Protein AF-A0A0N5ACR2-F1 (afdb_monomer)

Secondary structure (DSSP, 8-state):
-HHHHHHHHHHHHHHHHHIIIIITTTS-HHHHHHHHHHHHHHHHHHHHHHHHHHHHHHHHHHHHHHHHHHHHHHHHHHHHT-SPPGGGGGGTTS-HHHHHHHHHHHHHHHHHTTT--TTHHHHHHHHHHHHHHHHHHHHHHHHHHHHHHHHHHHHHHHHHHHHHHHHHHHHHHHHHH-TTEEEEEEEEE-----S-TTS-GGGGEEEEEEEEEE-----

Solvent-accessible surface area (backbone atoms only — not comparable to full-atom values): 12625 Å² total; per-residue (Å²): 106,76,66,58,52,50,52,53,50,52,50,49,55,51,50,50,52,54,51,66,63,69,50,63,75,71,48,53,73,67,56,54,51,51,52,52,51,54,51,51,50,53,50,50,54,51,51,49,52,52,53,51,52,49,54,52,49,52,55,50,51,54,52,49,50,54,52,49,52,54,51,51,54,52,53,48,52,54,58,73,70,53,79,83,60,82,72,54,67,80,53,68,86,54,52,72,70,57,48,52,51,52,50,50,54,50,51,56,56,50,59,76,53,69,86,58,66,86,55,50,65,64,51,47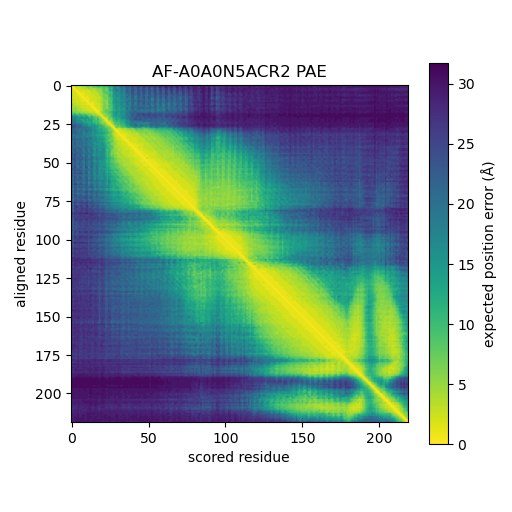,56,54,50,50,52,53,49,52,55,52,50,52,52,52,51,54,53,47,55,49,52,54,48,50,54,53,50,52,52,52,52,41,52,52,51,53,53,50,48,54,52,50,36,54,51,47,31,56,53,40,33,73,77,36,78,68,34,51,46,48,67,42,82,38,64,57,88,71,88,73,91,62,95,80,67,61,72,65,79,36,55,70,50,76,46,80,48,76,49,67,75,76,82,86,126

Foldseek 3Di:
DVVVVVVVVVVVVVVVVVCPPPVCVVDDPVVVVVVVVVVVVVVVVVVVVVVVVVVVVVVVVVVVVVVVVVVVVVVVVVVVVPDDDPCVVVCPPDDPVVVVVVVVVVVVVVVVCPPPDPCVVVVCVVVVVVVVVVVVVVVVVVVVVVVVVVVLVVVVVVVVVVQVVVQVVCQVVVCVVPVQKGKGKDWDFAPPPDDDPPDRSVVRTPGIDMDMDGDDPDD

Mean predicted aligned error: 17.3 Å

InterPro domains:
  IPR027417 P-loop containing nucleoside triphosphate hydrolase [G3DSA:3.40.50.300] (123-214)
  IPR027417 P-loop containing nucleoside triphosphate hydrolase [SSF52540] (30-191)

Organism: NCBI:txid451379

Structure (mmCIF, N/CA/C/O backbone):
data_AF-A0A0N5ACR2-F1
#
_entry.id   AF-A0A0N5ACR2-F1
#
loop_
_atom_site.group_PDB
_atom_site.id
_atom_site.type_symbol
_atom_site.label_atom_id
_atom_site.label_alt_id
_atom_site.label_comp_id
_atom_site.label_asym_id
_atom_site.label_entity_id
_atom_site.label_seq_id
_atom_site.pdbx_PDB_ins_code
_atom_site.Cartn_x
_atom_site.Cartn_y
_atom_site.Cartn_z
_atom_site.occupancy
_atom_site.B_iso_or_equiv
_atom_site.auth_seq_id
_atom_site.auth_comp_id
_atom_site.auth_asym_id
_atom_site.auth_atom_id
_atom_site.pdbx_PDB_model_num
ATOM 1 N N . LEU A 1 1 ? -9.705 0.587 78.309 1.00 59.00 1 LEU A N 1
ATOM 2 C CA . LEU A 1 1 ? -10.507 -0.303 77.429 1.00 59.00 1 LEU A CA 1
ATOM 3 C C . LEU A 1 1 ? -10.449 -1.774 77.856 1.00 59.00 1 LEU A C 1
ATOM 5 O O . LEU A 1 1 ? -11.460 -2.259 78.335 1.00 59.00 1 LEU A O 1
ATOM 9 N N . LYS A 1 2 ? -9.297 -2.467 77.810 1.00 62.91 2 LYS A N 1
ATOM 10 C CA . LYS A 1 2 ? -9.194 -3.898 78.201 1.00 62.91 2 LYS A CA 1
ATOM 11 C C . LYS A 1 2 ? -9.647 -4.224 79.640 1.00 62.91 2 LYS A C 1
ATOM 13 O O . LYS A 1 2 ? -10.254 -5.264 79.862 1.00 62.91 2 LYS A O 1
ATOM 18 N N . ASN A 1 3 ? -9.391 -3.339 80.609 1.00 74.81 3 ASN A N 1
ATOM 19 C CA . ASN A 1 3 ? -9.853 -3.530 81.996 1.00 74.81 3 ASN A CA 1
ATOM 20 C C . ASN A 1 3 ? -11.366 -3.331 82.142 1.00 74.81 3 ASN A C 1
ATOM 22 O O . ASN A 1 3 ? -12.011 -4.104 82.832 1.00 74.81 3 ASN A O 1
ATOM 26 N N . ARG A 1 4 ? -11.933 -2.363 81.414 1.00 72.94 4 ARG A N 1
ATOM 27 C CA . ARG A 1 4 ? -13.377 -2.103 81.390 1.00 72.94 4 ARG A CA 1
ATOM 28 C C . ARG A 1 4 ? -14.147 -3.256 80.747 1.00 72.94 4 ARG A C 1
ATOM 30 O O . ARG A 1 4 ? -15.192 -3.641 81.242 1.00 72.94 4 ARG A O 1
ATOM 37 N N . ILE A 1 5 ? -13.594 -3.839 79.681 1.00 75.19 5 ILE A N 1
ATOM 38 C CA . ILE A 1 5 ? -14.151 -5.037 79.037 1.00 75.19 5 ILE A CA 1
ATOM 39 C C . ILE A 1 5 ? -14.106 -6.226 80.006 1.00 75.19 5 ILE A C 1
ATOM 41 O O . ILE A 1 5 ? -15.104 -6.920 80.139 1.00 75.19 5 ILE A O 1
ATOM 45 N N . ARG A 1 6 ? -13.002 -6.425 80.743 1.00 80.75 6 ARG A N 1
ATOM 46 C CA . ARG A 1 6 ? -12.916 -7.474 81.778 1.00 80.75 6 ARG A CA 1
ATOM 47 C C . ARG A 1 6 ? -13.926 -7.291 82.911 1.00 80.75 6 ARG A C 1
ATOM 49 O O . ARG A 1 6 ? -14.548 -8.268 83.300 1.00 80.75 6 ARG A O 1
ATOM 56 N N . GLU A 1 7 ? -14.111 -6.068 83.405 1.00 82.81 7 GLU A N 1
ATOM 57 C CA . GLU A 1 7 ? -15.145 -5.748 84.402 1.00 82.81 7 GLU A CA 1
ATOM 58 C C . GLU A 1 7 ? -16.555 -6.052 83.887 1.00 82.81 7 GLU A C 1
ATOM 60 O O . GLU A 1 7 ? -17.351 -6.658 84.594 1.00 82.81 7 GLU A O 1
ATOM 65 N N . ILE A 1 8 ? -16.859 -5.669 82.643 1.00 80.88 8 ILE A N 1
ATOM 66 C CA . ILE A 1 8 ? -18.172 -5.908 82.032 1.00 80.88 8 ILE A CA 1
ATOM 67 C C . ILE A 1 8 ? -18.419 -7.408 81.822 1.00 80.88 8 ILE A C 1
ATOM 69 O O . ILE A 1 8 ? -19.525 -7.873 82.074 1.00 80.88 8 ILE A O 1
ATOM 73 N N 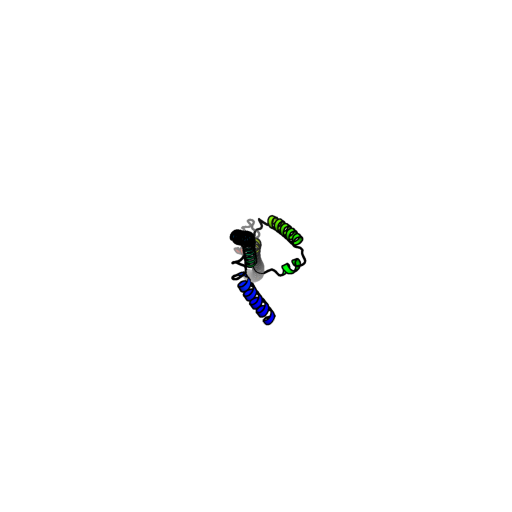. VAL A 1 9 ? -17.403 -8.175 81.410 1.00 79.75 9 VAL A N 1
ATOM 74 C CA . VAL A 1 9 ? -17.499 -9.639 81.268 1.00 79.75 9 VAL A CA 1
ATOM 75 C C . VAL A 1 9 ? -17.691 -10.308 82.631 1.00 79.75 9 VAL A C 1
ATOM 77 O O . VAL A 1 9 ? -18.599 -11.116 82.780 1.00 79.75 9 VAL A O 1
ATOM 80 N N . ALA A 1 10 ? -16.924 -9.913 83.651 1.00 82.38 10 ALA A N 1
ATOM 81 C CA . ALA A 1 10 ? -17.081 -10.443 85.006 1.00 82.38 10 ALA A CA 1
ATOM 82 C C . ALA A 1 10 ? -18.460 -10.115 85.609 1.00 82.38 10 ALA A C 1
ATOM 84 O O . ALA A 1 10 ? -19.058 -10.966 86.264 1.00 82.38 10 ALA A O 1
ATOM 85 N N . ASN A 1 11 ? -18.988 -8.912 85.348 1.00 82.56 11 ASN A N 1
ATOM 86 C CA . ASN A 1 11 ? -20.345 -8.531 85.744 1.00 82.56 11 ASN A CA 1
ATOM 87 C C . ASN A 1 11 ? -21.423 -9.280 84.959 1.00 82.56 11 ASN A C 1
ATOM 89 O O . ASN A 1 11 ? -22.449 -9.638 85.525 1.00 82.56 11 ASN A O 1
ATOM 93 N N . ARG A 1 12 ? -21.214 -9.539 83.666 1.00 80.19 12 ARG A N 1
ATOM 94 C CA . ARG A 1 12 ? -22.120 -10.373 82.871 1.00 80.19 12 ARG A CA 1
ATOM 95 C C . ARG A 1 12 ? -22.166 -11.793 83.430 1.00 80.19 12 ARG A C 1
ATOM 97 O O . ARG A 1 12 ? -23.254 -12.325 83.603 1.00 80.19 12 ARG A O 1
ATOM 104 N N . ASP A 1 13 ? -21.018 -12.383 83.744 1.00 79.12 13 ASP A N 1
ATOM 105 C CA . ASP A 1 13 ? -20.937 -13.753 84.257 1.00 79.12 13 ASP A CA 1
ATOM 106 C C . ASP A 1 13 ? -21.520 -13.877 85.673 1.00 79.12 13 ASP A C 1
ATOM 108 O O . ASP A 1 13 ? -22.159 -14.882 85.998 1.00 79.12 13 ASP A O 1
ATOM 112 N N . SER A 1 14 ? -21.348 -12.855 86.520 1.00 76.75 14 SER A N 1
ATOM 113 C CA . SER A 1 14 ? -21.969 -12.812 87.848 1.00 76.75 14 SER A CA 1
ATOM 114 C C . SER A 1 14 ? -23.488 -12.629 87.764 1.00 76.75 14 SER A C 1
ATOM 116 O O . SER A 1 14 ? -24.213 -13.369 88.428 1.00 76.75 14 SER A O 1
ATOM 118 N N . LEU A 1 15 ? -23.976 -11.741 86.890 1.00 73.00 15 LEU A N 1
ATOM 119 C CA . LEU A 1 15 ? -25.404 -11.575 86.599 1.00 73.00 15 LEU A CA 1
ATOM 120 C C . LEU A 1 15 ? -26.009 -12.845 85.985 1.00 73.00 15 LEU A C 1
ATOM 122 O O . LEU A 1 15 ? -27.101 -13.242 86.369 1.00 73.00 15 LEU A O 1
ATOM 126 N N . GLN A 1 16 ? -25.292 -13.536 85.096 1.00 68.06 16 GLN A N 1
ATOM 127 C CA . GLN A 1 16 ? -25.739 -14.786 84.474 1.00 68.06 16 GLN A CA 1
ATOM 128 C C . GLN A 1 16 ? -25.810 -15.938 85.494 1.00 68.06 16 GLN A C 1
ATOM 130 O O . GLN A 1 16 ? -26.744 -16.739 85.457 1.00 68.06 16 GLN A O 1
ATOM 135 N N . LYS A 1 17 ? -24.886 -15.987 86.467 1.00 70.06 17 LYS A N 1
ATOM 136 C CA . LYS A 1 17 ? -24.975 -16.895 87.626 1.00 70.06 17 LYS A CA 1
ATOM 137 C C . LYS A 1 17 ? -26.136 -16.555 88.562 1.00 70.06 17 LYS A C 1
ATOM 139 O O . LYS A 1 17 ? -26.778 -17.472 89.063 1.00 70.06 17 LYS A O 1
ATOM 144 N N . GLN A 1 18 ? -26.402 -15.270 88.795 1.00 65.88 18 GLN A N 1
ATOM 145 C CA . GLN A 1 18 ? -27.534 -14.816 89.609 1.00 65.88 18 GLN A CA 1
ATOM 146 C C . GLN A 1 18 ? -28.887 -15.041 88.920 1.00 65.88 18 GLN A C 1
ATOM 148 O O . GLN A 1 18 ? -29.869 -15.290 89.608 1.00 65.88 18 GLN A O 1
ATOM 153 N N . LEU A 1 19 ? -28.947 -15.020 87.586 1.00 58.84 19 LEU A N 1
ATOM 154 C CA . LEU A 1 19 ? -30.148 -15.377 86.826 1.00 58.84 19 LEU A CA 1
ATOM 155 C C . LEU A 1 19 ? -30.416 -16.895 86.850 1.00 58.84 19 LEU A C 1
ATOM 157 O O . LEU A 1 19 ? -31.566 -17.319 86.896 1.00 58.84 19 LEU A O 1
ATOM 161 N N . GLY A 1 20 ? -29.359 -17.715 86.819 1.00 57.47 20 GLY A N 1
ATOM 162 C CA . GLY A 1 20 ? -29.457 -19.155 86.563 1.00 57.47 20 GLY A CA 1
ATOM 163 C C . GLY A 1 20 ? -29.808 -20.065 87.747 1.00 57.47 20 GLY A C 1
ATOM 164 O O . GLY A 1 20 ? -30.145 -21.218 87.501 1.00 57.47 20 GLY A O 1
ATOM 165 N N . THR A 1 21 ? -29.712 -19.624 89.010 1.00 63.28 21 THR A N 1
ATOM 166 C CA . THR A 1 21 ? -29.857 -20.541 90.169 1.00 63.28 21 THR A CA 1
ATOM 167 C C . THR A 1 21 ? -30.898 -20.164 91.237 1.00 63.28 21 THR A C 1
ATOM 169 O O . THR A 1 21 ? -31.553 -21.086 91.725 1.00 63.28 21 THR A O 1
ATOM 172 N N . PRO A 1 22 ? -31.135 -18.889 91.610 1.00 55.06 22 PRO A N 1
ATOM 173 C CA . PRO A 1 22 ? -32.093 -18.549 92.671 1.00 55.06 22 PRO A CA 1
ATOM 174 C C . PRO A 1 22 ? -33.434 -18.001 92.153 1.00 55.06 22 PRO A C 1
ATOM 176 O O . PRO A 1 22 ? -34.444 -18.164 92.824 1.00 55.06 22 PRO A O 1
ATOM 179 N N . LEU A 1 23 ? -33.459 -17.355 90.979 1.00 52.25 23 LEU A N 1
ATOM 180 C CA . LEU A 1 23 ? -34.680 -16.782 90.394 1.00 52.25 23 LEU A CA 1
ATOM 181 C C . LEU A 1 23 ? -35.444 -17.830 89.568 1.00 52.25 23 LEU A C 1
ATOM 183 O O . LEU A 1 23 ? -36.659 -17.944 89.659 1.00 52.25 23 LEU A O 1
ATOM 187 N N . LEU A 1 24 ? -34.699 -18.671 88.847 1.00 51.56 24 LEU A N 1
ATOM 188 C CA . LEU A 1 24 ? -35.192 -19.759 87.997 1.00 51.56 24 LEU A CA 1
ATOM 189 C C . LEU A 1 24 ? -35.958 -20.858 88.772 1.00 51.56 24 LEU A C 1
ATOM 191 O O . LEU A 1 24 ? -36.702 -21.630 88.177 1.00 51.56 24 LEU A O 1
ATOM 195 N N . SER A 1 25 ? -35.765 -20.952 90.093 1.00 53.22 25 SER A N 1
ATOM 196 C CA . SER A 1 25 ? -36.471 -21.888 90.984 1.00 53.22 25 SER A CA 1
ATOM 197 C C . SER A 1 25 ? -37.694 -21.275 91.679 1.00 53.22 25 SER A C 1
ATOM 199 O O . SER A 1 25 ? -38.463 -22.009 92.297 1.00 53.22 25 SER A O 1
ATOM 201 N N . GLN A 1 26 ? -37.870 -19.951 91.583 1.00 54.56 26 GLN A N 1
ATOM 202 C CA . GLN A 1 26 ? -39.019 -19.204 92.112 1.00 54.56 26 GLN A CA 1
ATOM 203 C C . GLN A 1 26 ? -40.033 -18.819 91.028 1.00 54.56 26 GLN A C 1
ATOM 205 O O . GLN A 1 26 ? -41.161 -18.470 91.371 1.00 54.56 26 GLN A O 1
ATOM 210 N N . LEU A 1 27 ? -39.650 -18.888 89.749 1.00 51.94 27 LEU A N 1
ATOM 211 C CA . LEU A 1 27 ? -40.577 -18.751 88.631 1.00 51.94 27 LEU A CA 1
ATOM 212 C C . LEU A 1 27 ? -41.502 -19.972 88.559 1.00 51.94 27 LEU A C 1
ATOM 214 O O . LEU A 1 27 ? -41.057 -21.119 88.663 1.00 51.94 27 LEU A O 1
ATOM 218 N N . SER A 1 28 ? -42.792 -19.720 88.343 1.00 64.12 28 SER A N 1
ATOM 219 C CA . SER A 1 28 ? -43.746 -20.772 87.983 1.00 64.12 28 SER A CA 1
ATOM 220 C C . SER A 1 28 ? -43.273 -21.453 86.694 1.00 64.12 28 SER A C 1
ATOM 222 O O . SER A 1 28 ? -42.695 -20.803 85.822 1.00 64.12 28 SER A O 1
ATOM 224 N N . THR A 1 29 ? -43.535 -22.752 86.530 1.00 69.81 29 THR A N 1
ATOM 225 C CA . THR A 1 29 ? -43.214 -23.504 85.298 1.00 69.81 29 THR A CA 1
ATOM 226 C C . THR A 1 29 ? -43.679 -22.774 84.032 1.00 69.81 29 THR A C 1
ATOM 228 O O . THR A 1 29 ? -42.996 -22.797 83.013 1.00 69.81 29 THR A O 1
ATOM 231 N N . GLU A 1 30 ? -44.788 -22.045 84.147 1.00 69.12 30 GLU A N 1
ATOM 232 C CA . GLU A 1 30 ? -45.405 -21.210 83.114 1.00 69.12 30 GLU A CA 1
ATOM 233 C C . GLU A 1 30 ? -44.549 -19.991 82.707 1.00 69.12 30 GLU A C 1
ATOM 235 O O . GLU A 1 30 ? -44.424 -19.673 81.526 1.00 69.12 30 GLU A O 1
ATOM 240 N N . GLU A 1 31 ? -43.897 -19.322 83.662 1.00 71.62 31 GLU A N 1
ATOM 241 C CA . GLU A 1 31 ? -43.020 -18.173 83.389 1.00 71.62 31 GLU A CA 1
ATOM 242 C C . GLU A 1 31 ? -41.707 -18.625 82.730 1.00 71.62 31 GLU A C 1
ATOM 244 O O . GLU A 1 31 ? -41.157 -17.928 81.874 1.00 71.62 31 GLU A O 1
ATOM 249 N N . GLN A 1 32 ? -41.232 -19.826 83.076 1.00 73.25 32 GLN A N 1
ATOM 250 C CA . GLN A 1 32 ? -40.070 -20.457 82.451 1.00 73.25 32 GLN A CA 1
ATOM 251 C C . GLN A 1 32 ? -40.337 -20.826 80.985 1.00 73.25 32 GLN A C 1
ATOM 253 O O . GLN A 1 32 ? -39.493 -20.615 80.112 1.00 73.25 32 GLN A O 1
ATOM 258 N N . GLU A 1 33 ? -41.521 -21.379 80.713 1.00 79.19 33 GLU A N 1
ATOM 259 C CA . GLU A 1 33 ? -41.986 -21.687 79.361 1.00 79.19 33 GLU A CA 1
ATOM 260 C C . GLU A 1 33 ? -42.146 -20.415 78.524 1.00 79.19 33 GLU A C 1
ATOM 262 O O . GLU A 1 33 ? -41.691 -20.378 77.378 1.00 79.19 33 GLU A O 1
ATOM 267 N N . LEU A 1 34 ? -42.688 -19.344 79.112 1.00 82.88 34 LEU A N 1
ATOM 268 C CA . LEU A 1 34 ? -42.821 -18.050 78.446 1.00 82.88 34 LEU A CA 1
ATOM 269 C C . LEU A 1 34 ? -41.453 -17.464 78.063 1.00 82.88 34 LEU A C 1
ATOM 271 O O . LEU A 1 34 ? -41.266 -17.019 76.930 1.00 82.88 34 LEU A O 1
ATOM 275 N N . LEU A 1 35 ? -40.472 -17.515 78.965 1.00 79.44 35 LEU A N 1
ATOM 276 C CA . LEU A 1 35 ? -39.129 -16.984 78.722 1.00 79.44 35 LEU A CA 1
ATOM 277 C C . LEU A 1 35 ? -38.393 -17.776 77.628 1.00 79.44 35 LEU A C 1
ATOM 279 O O . LEU A 1 35 ? -37.787 -17.178 76.738 1.00 79.44 35 LEU A O 1
ATOM 283 N N . ASN A 1 36 ? -38.527 -19.106 77.631 1.00 83.31 36 ASN A N 1
ATOM 284 C CA . ASN A 1 36 ? -38.023 -19.963 76.556 1.00 83.31 36 ASN A CA 1
ATOM 285 C C . ASN A 1 36 ? -38.705 -19.657 75.214 1.00 83.31 36 ASN A C 1
ATOM 287 O O . ASN A 1 36 ? -38.033 -19.593 74.187 1.00 83.31 36 ASN A O 1
ATOM 291 N N . SER A 1 37 ? -40.023 -19.434 75.212 1.00 84.56 37 SER A N 1
ATOM 292 C CA . SER A 1 37 ? -40.774 -19.114 73.992 1.00 84.56 37 SER A CA 1
ATOM 293 C C . SER A 1 37 ? -40.326 -17.787 73.369 1.00 84.56 37 SER A C 1
ATOM 295 O O . SER A 1 37 ? -40.070 -17.730 72.167 1.00 84.56 37 SER A O 1
ATOM 297 N N . LEU A 1 38 ? -40.109 -16.761 74.198 1.00 84.12 38 LEU A N 1
ATOM 298 C CA . LEU A 1 38 ? -39.612 -15.454 73.773 1.00 84.12 38 LEU A CA 1
ATOM 299 C C . LEU A 1 38 ? -38.180 -15.549 73.231 1.00 84.12 38 LEU A C 1
ATOM 301 O O . LEU A 1 38 ? -37.830 -14.902 72.247 1.00 84.12 38 LEU A O 1
ATOM 305 N N . GLN A 1 39 ? -37.342 -16.378 73.857 1.00 83.56 39 GLN A N 1
ATOM 306 C CA . GLN A 1 39 ? -35.963 -16.584 73.426 1.00 83.56 39 GLN A CA 1
ATOM 307 C C . GLN A 1 39 ? -35.890 -17.326 72.083 1.00 83.56 39 GLN A C 1
ATOM 309 O O . GLN A 1 39 ? -35.070 -16.978 71.234 1.00 83.56 39 GLN A O 1
ATOM 314 N N . VAL A 1 40 ? -36.770 -18.308 71.863 1.00 89.44 40 VAL A N 1
ATOM 315 C CA . VAL A 1 40 ? -36.919 -19.001 70.574 1.00 89.44 40 VAL A CA 1
ATOM 316 C C . VAL A 1 40 ? -37.426 -18.048 69.491 1.00 89.44 40 VAL A C 1
ATOM 318 O O . VAL A 1 40 ? -36.930 -18.096 68.366 1.00 89.44 40 VAL A O 1
ATOM 321 N N . GLU A 1 41 ? -38.368 -17.160 69.811 1.00 87.19 41 GLU A N 1
ATOM 322 C CA . GLU A 1 41 ? -38.870 -16.153 68.872 1.00 87.19 41 GLU A CA 1
ATOM 323 C C . GLU A 1 41 ? -37.770 -15.158 68.466 1.00 87.19 41 GLU A C 1
ATOM 325 O O . GLU A 1 41 ? -37.508 -14.981 67.277 1.00 87.19 41 GLU A O 1
ATOM 330 N N . GLN A 1 42 ? -37.032 -14.605 69.435 1.00 88.19 42 GLN A N 1
ATOM 331 C CA . GLN A 1 42 ? -35.888 -13.724 69.165 1.00 88.19 42 GLN A CA 1
ATOM 332 C C . GLN A 1 42 ? -34.793 -14.418 68.347 1.00 88.19 42 GLN A C 1
ATOM 334 O O . GLN A 1 42 ? -34.211 -13.815 67.444 1.00 88.19 42 GLN A O 1
ATOM 339 N N . GLN A 1 43 ? -34.508 -15.688 68.645 1.00 84.56 43 GLN A N 1
ATOM 340 C CA . GLN A 1 43 ? -33.541 -16.482 67.892 1.00 84.56 43 GLN A CA 1
ATOM 341 C C . GLN A 1 43 ? -33.995 -16.673 66.440 1.00 84.56 43 GLN A C 1
ATOM 343 O O . GLN A 1 43 ? -33.194 -16.518 65.519 1.00 84.56 43 GLN A O 1
ATOM 348 N N . LYS A 1 44 ? -35.286 -16.940 66.225 1.00 90.88 44 LYS A N 1
ATOM 349 C CA . LYS A 1 44 ? -35.880 -17.089 64.894 1.00 90.88 44 LYS A CA 1
ATOM 350 C C . LYS A 1 44 ? -35.833 -15.785 64.091 1.00 90.88 44 LYS A C 1
ATOM 352 O O . LYS A 1 44 ? -35.534 -15.823 62.898 1.00 90.88 44 LYS A O 1
ATOM 357 N N . ASP A 1 45 ? -36.067 -14.641 64.729 1.00 89.25 45 ASP A N 1
ATOM 358 C CA . ASP A 1 45 ? -35.960 -13.325 64.088 1.00 89.25 45 ASP A CA 1
ATOM 359 C C . ASP A 1 45 ? -34.517 -12.991 63.687 1.00 89.25 45 ASP A C 1
ATOM 361 O O . ASP A 1 45 ? -34.269 -12.496 62.583 1.00 89.25 45 ASP A O 1
ATOM 365 N N . LEU A 1 46 ? -33.546 -13.296 64.555 1.00 88.38 46 LEU A N 1
ATOM 366 C CA . LEU A 1 46 ? -32.122 -13.138 64.251 1.00 88.38 46 LEU A CA 1
ATOM 367 C C . LEU A 1 46 ? -31.686 -14.061 63.108 1.00 88.38 46 LEU A C 1
ATOM 369 O O . LEU A 1 46 ? -30.984 -13.617 62.201 1.00 88.38 46 LEU A O 1
ATOM 373 N N . GLU A 1 47 ? -32.129 -15.319 63.105 1.00 91.00 47 GLU A N 1
ATOM 374 C CA . GLU A 1 47 ? -31.886 -16.261 62.007 1.00 91.00 47 GLU A CA 1
ATOM 375 C C . GLU A 1 47 ? -32.504 -15.774 60.690 1.00 91.00 47 GLU A C 1
ATOM 377 O O . GLU A 1 47 ? -31.866 -15.870 59.639 1.00 91.00 47 GLU A O 1
ATOM 382 N N . GLY A 1 48 ? -33.699 -15.178 60.745 1.00 91.12 48 GLY A N 1
ATOM 383 C CA . GLY A 1 48 ? -34.341 -14.527 59.604 1.00 91.12 48 GLY A CA 1
ATOM 384 C C . GLY A 1 48 ? -33.503 -13.380 59.034 1.00 91.12 48 GLY A C 1
ATOM 385 O O . GLY A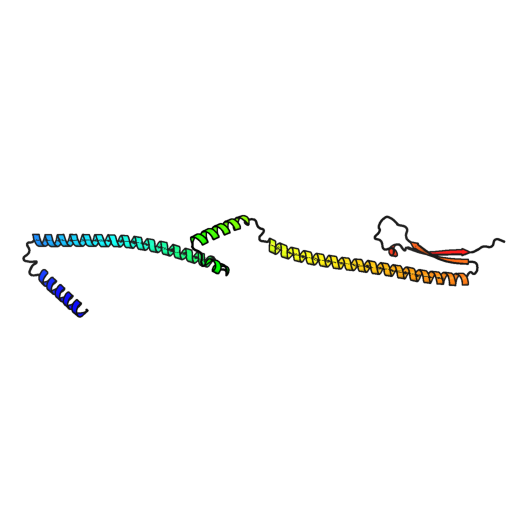 1 48 ? -33.226 -13.359 57.833 1.00 91.12 48 GLY A O 1
ATOM 386 N N . GLN A 1 49 ? -33.027 -12.471 59.892 1.00 93.19 49 GLN A N 1
ATOM 387 C CA . GLN A 1 49 ? -32.155 -11.365 59.478 1.00 93.19 49 GLN A CA 1
ATOM 388 C C . GLN A 1 49 ? -30.826 -11.864 58.898 1.00 93.19 49 GLN A C 1
ATOM 390 O O . GLN A 1 49 ? -30.376 -11.365 57.867 1.00 93.19 49 GLN A O 1
ATOM 395 N N . VAL A 1 50 ? -30.203 -12.874 59.514 1.00 92.62 50 VAL A N 1
ATOM 396 C CA . VAL A 1 50 ? -28.960 -13.481 59.009 1.00 92.62 50 VAL A CA 1
ATOM 397 C C . VAL A 1 50 ? -29.180 -14.114 57.635 1.00 92.62 50 VAL A C 1
ATOM 399 O O . VAL A 1 50 ? -28.362 -13.917 56.735 1.00 92.62 50 VAL A O 1
ATOM 402 N N . ALA A 1 51 ? -30.290 -14.828 57.435 1.00 93.31 51 ALA A N 1
ATOM 403 C CA . ALA A 1 51 ? -30.626 -15.423 56.145 1.00 93.31 51 ALA A CA 1
ATOM 404 C C . ALA A 1 51 ? -30.868 -14.358 55.062 1.00 93.31 51 ALA A C 1
ATOM 406 O O . ALA A 1 51 ? -30.452 -14.532 53.913 1.00 93.31 51 ALA A O 1
ATOM 407 N N . GLU A 1 52 ? -31.508 -13.241 55.410 1.00 93.50 52 GLU A N 1
ATOM 408 C CA . GLU A 1 52 ? -31.733 -12.133 54.484 1.00 93.50 52 GLU A CA 1
ATOM 409 C C . GLU A 1 52 ? -30.429 -11.414 54.112 1.00 93.50 52 GLU A C 1
ATOM 411 O O . GLU A 1 52 ? -30.159 -11.212 52.924 1.00 93.50 52 GLU A O 1
ATOM 416 N N . PHE A 1 53 ? -29.561 -11.126 55.089 1.00 93.62 53 PHE A N 1
ATOM 417 C CA . PHE A 1 53 ? -28.228 -10.581 54.822 1.00 93.62 53 PHE A CA 1
ATOM 418 C C . PHE A 1 53 ? -27.364 -11.533 53.992 1.00 93.62 53 PHE A C 1
ATOM 420 O O . PHE A 1 53 ? -26.661 -11.071 53.093 1.00 93.62 53 PHE A O 1
ATOM 427 N N . SER A 1 54 ? -27.444 -12.847 54.225 1.00 94.56 54 SER A N 1
ATOM 428 C CA . SER A 1 54 ? -26.742 -13.845 53.410 1.00 94.56 54 SER A CA 1
ATOM 429 C C . SER A 1 54 ? -27.192 -13.786 51.950 1.00 94.56 54 SER A C 1
ATOM 431 O O . SER A 1 54 ? -26.356 -13.696 51.055 1.00 94.56 54 SER A O 1
ATOM 433 N N . LYS A 1 55 ? -28.506 -13.739 51.690 1.00 95.31 55 LYS A N 1
ATOM 434 C CA . LYS A 1 55 ? -29.034 -13.605 50.321 1.00 95.31 55 LYS A CA 1
ATOM 435 C C . LYS A 1 55 ? -28.578 -12.308 49.655 1.00 95.31 55 LYS A C 1
ATOM 437 O O . LYS A 1 55 ? -28.213 -12.314 48.481 1.00 95.31 55 LYS A O 1
ATOM 442 N N . GLN A 1 56 ? -28.585 -11.191 50.384 1.00 94.50 56 GLN A N 1
ATOM 443 C CA . GLN A 1 56 ? -28.087 -9.918 49.856 1.00 94.50 56 GLN A CA 1
ATOM 444 C C . GLN A 1 56 ? -26.585 -9.983 49.546 1.00 94.50 56 GLN A C 1
ATOM 446 O O . GLN A 1 56 ? -26.156 -9.494 48.498 1.00 94.50 56 GLN A O 1
ATOM 451 N N . ALA A 1 57 ? -25.795 -10.627 50.408 1.00 94.62 57 ALA A N 1
ATOM 452 C CA . ALA A 1 57 ? -24.371 -10.844 50.186 1.00 94.62 57 ALA A CA 1
ATOM 453 C C . ALA A 1 57 ? -24.114 -11.687 48.927 1.00 94.62 57 ALA A C 1
ATOM 455 O O . ALA A 1 57 ? -23.262 -11.316 48.119 1.00 94.62 57 ALA A O 1
ATOM 456 N N . ASP A 1 58 ? -24.898 -12.743 48.695 1.00 94.75 58 ASP A N 1
ATOM 457 C CA . ASP A 1 58 ? -24.792 -13.582 47.495 1.00 94.75 58 ASP A CA 1
ATOM 458 C C . ASP A 1 58 ? -25.096 -12.795 46.209 1.00 94.75 58 ASP A C 1
ATOM 460 O O . ASP A 1 58 ? -24.383 -12.910 45.204 1.00 94.75 58 ASP A O 1
ATOM 464 N N . VAL A 1 59 ? -26.115 -11.927 46.231 1.00 95.56 59 VAL A N 1
ATOM 465 C CA . VAL A 1 59 ? -26.452 -11.042 45.099 1.00 95.56 59 VAL A CA 1
ATOM 466 C C . VAL A 1 59 ? -25.330 -10.038 44.820 1.00 95.56 59 VAL A C 1
ATOM 468 O O . VAL A 1 59 ? -24.978 -9.785 43.665 1.00 95.56 59 VAL A O 1
ATOM 471 N N . ILE A 1 60 ? -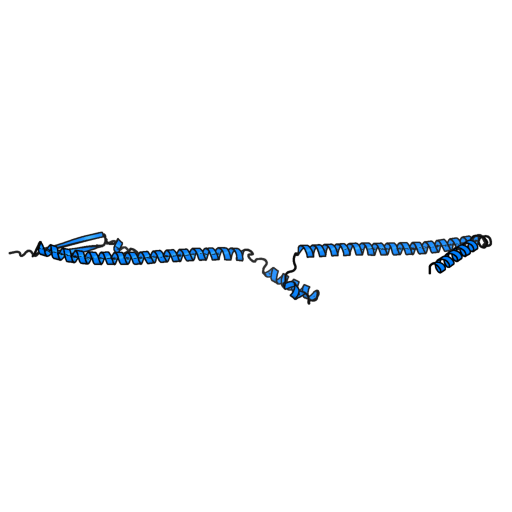24.736 -9.459 45.864 1.00 95.19 60 ILE A N 1
ATOM 472 C CA . ILE A 1 60 ? -23.608 -8.533 45.713 1.00 95.19 60 ILE A CA 1
ATOM 473 C C . ILE A 1 60 ? -22.381 -9.275 45.175 1.00 95.19 60 ILE A C 1
ATOM 475 O O . ILE A 1 60 ? -21.734 -8.779 44.253 1.00 95.19 60 ILE A O 1
ATOM 479 N N . CYS A 1 61 ? -22.094 -10.472 45.690 1.00 95.44 61 CYS A N 1
ATOM 480 C CA . CYS A 1 61 ? -20.963 -11.297 45.276 1.00 95.44 61 CYS A CA 1
ATOM 481 C C . CYS A 1 61 ? -21.066 -11.695 43.796 1.00 95.44 61 CYS A C 1
ATOM 483 O O . CYS A 1 61 ? -20.130 -11.495 43.019 1.00 95.44 61 CYS A O 1
ATOM 485 N N . THR A 1 62 ? -22.236 -12.170 43.364 1.00 95.81 62 THR A N 1
ATOM 486 C CA . THR A 1 62 ? -22.493 -12.496 41.953 1.00 95.81 62 THR A CA 1
ATOM 487 C C . THR A 1 62 ? -22.382 -11.264 41.055 1.00 95.81 62 THR A C 1
ATOM 489 O O . THR A 1 62 ? -21.714 -11.315 40.019 1.00 95.81 62 THR A O 1
ATOM 492 N N . LYS A 1 63 ? -22.945 -10.117 41.459 1.00 96.06 63 LYS A N 1
ATOM 493 C CA . LYS A 1 63 ? -22.809 -8.857 40.709 1.00 96.06 63 LYS A CA 1
ATOM 494 C C . LYS A 1 63 ? -21.351 -8.401 40.616 1.00 96.06 63 LYS A C 1
ATOM 496 O O . LYS A 1 63 ? -20.920 -7.968 39.548 1.00 96.06 63 LYS A O 1
ATOM 501 N N . GLN A 1 64 ? -20.587 -8.519 41.699 1.00 95.75 64 GLN A N 1
ATOM 502 C CA . GLN A 1 64 ? -19.161 -8.203 41.721 1.00 95.75 64 GLN A CA 1
ATOM 503 C C . GLN A 1 64 ? -18.384 -9.112 40.767 1.00 95.75 64 GLN A C 1
ATOM 505 O O . GLN A 1 64 ? -17.596 -8.607 39.972 1.00 95.75 64 GLN A O 1
ATOM 510 N N . SER A 1 65 ? -18.649 -10.421 40.790 1.00 96.06 65 SER A N 1
ATOM 511 C CA . SER A 1 65 ? -18.025 -11.394 39.888 1.00 96.06 65 SER A CA 1
ATOM 512 C C . SER A 1 65 ? -18.272 -11.046 38.413 1.00 96.06 65 SER A C 1
ATOM 514 O O . SER A 1 65 ? -17.330 -10.975 37.624 1.00 96.06 65 SER A O 1
ATOM 516 N N . VAL A 1 66 ? -19.510 -10.693 38.044 1.00 96.06 66 VAL A N 1
ATOM 517 C CA . VAL A 1 66 ? -19.847 -10.268 36.673 1.00 96.06 66 VAL A CA 1
ATOM 518 C C . VAL A 1 66 ? -19.116 -8.982 36.271 1.00 96.06 66 VAL A C 1
ATOM 520 O O . VAL A 1 66 ? -18.618 -8.875 35.148 1.00 96.06 66 VAL A O 1
ATOM 523 N N . MET A 1 67 ? -19.041 -7.987 37.161 1.00 95.31 67 MET A N 1
ATOM 524 C CA . MET A 1 67 ? -18.331 -6.734 36.867 1.00 95.31 67 MET A CA 1
ATOM 525 C C . MET A 1 67 ? -16.821 -6.948 36.753 1.00 95.31 67 MET A C 1
ATOM 527 O O . MET A 1 67 ? -16.178 -6.339 35.898 1.00 95.31 67 MET A O 1
ATOM 531 N N . GLN A 1 68 ? -16.270 -7.846 37.567 1.00 96.19 68 GLN A N 1
ATOM 532 C CA . GLN A 1 68 ? -14.870 -8.241 37.516 1.00 96.19 68 GLN A CA 1
ATOM 533 C C . GLN A 1 68 ? -14.536 -8.929 36.184 1.00 96.19 68 GLN A C 1
ATOM 535 O O . GLN A 1 68 ? -13.586 -8.515 35.520 1.00 96.19 68 GLN A O 1
ATOM 540 N N . ALA A 1 69 ? -15.365 -9.878 35.736 1.00 95.56 69 ALA A N 1
ATOM 541 C CA . ALA A 1 69 ? -15.202 -10.534 34.438 1.00 95.56 69 ALA A CA 1
ATOM 542 C C . ALA A 1 69 ? -15.233 -9.521 33.274 1.00 95.56 69 ALA A C 1
ATOM 544 O O . ALA A 1 69 ? -14.332 -9.496 32.438 1.00 95.56 69 ALA A O 1
ATOM 545 N N . LYS A 1 70 ? -16.201 -8.590 33.267 1.00 95.62 70 LYS A N 1
ATOM 546 C CA . LYS A 1 70 ? -16.272 -7.514 32.255 1.00 95.62 70 LYS A CA 1
ATOM 547 C C . LYS A 1 70 ? -15.038 -6.610 32.253 1.00 95.62 70 LYS A C 1
ATOM 549 O O . LYS A 1 70 ? -14.605 -6.144 31.193 1.00 95.62 70 LYS A O 1
ATOM 554 N N . ARG A 1 71 ? -14.479 -6.329 33.433 1.00 95.75 71 ARG A N 1
ATOM 555 C CA . ARG A 1 71 ? -13.251 -5.541 33.584 1.00 95.75 71 ARG A CA 1
ATOM 556 C C . ARG A 1 71 ? -12.060 -6.266 32.961 1.00 95.75 71 ARG A C 1
ATOM 558 O O . ARG A 1 71 ? -11.267 -5.641 32.259 1.00 95.75 71 ARG A O 1
ATOM 565 N N . GLU A 1 72 ? -11.945 -7.567 33.202 1.00 95.06 72 GLU A N 1
ATOM 566 C CA . GLU A 1 72 ? -10.874 -8.409 32.662 1.00 95.06 72 GLU A CA 1
ATOM 567 C C . GLU A 1 72 ? -10.953 -8.531 31.138 1.00 95.06 72 GLU A C 1
ATOM 569 O O . GLU A 1 72 ? -9.942 -8.315 30.467 1.00 95.06 72 GLU A O 1
ATOM 574 N N . ASP A 1 73 ? -12.148 -8.739 30.581 1.00 94.81 73 ASP A N 1
ATOM 575 C CA . ASP A 1 73 ? -12.376 -8.732 29.130 1.00 94.81 73 ASP A CA 1
ATOM 576 C C . ASP A 1 73 ? -11.998 -7.392 28.493 1.00 94.81 73 ASP A C 1
ATOM 578 O O . ASP A 1 73 ? -11.355 -7.346 27.443 1.00 94.81 73 ASP A O 1
ATOM 582 N N . SER A 1 74 ? -12.362 -6.280 29.137 1.00 92.94 74 SER A N 1
ATOM 583 C CA . SER A 1 74 ? -12.020 -4.942 28.643 1.00 92.94 74 SER A CA 1
ATOM 584 C C . SER A 1 74 ? -10.507 -4.710 28.673 1.00 92.94 74 SER A C 1
ATOM 586 O O . SER A 1 74 ? -9.938 -4.220 27.701 1.00 92.94 74 SER A O 1
ATOM 588 N N . MET A 1 75 ? -9.822 -5.134 29.741 1.00 90.69 75 MET A N 1
ATOM 589 C CA . MET A 1 75 ? -8.357 -5.081 29.816 1.00 90.69 75 MET A CA 1
ATOM 590 C C . MET A 1 75 ? -7.673 -5.993 28.797 1.00 90.69 75 MET A C 1
ATOM 592 O O . MET A 1 75 ? -6.584 -5.670 28.320 1.00 90.69 75 MET A O 1
ATOM 596 N N . LYS A 1 76 ? -8.266 -7.145 28.476 1.00 93.12 76 LYS A N 1
ATOM 597 C CA . LYS A 1 76 ? -7.755 -8.035 27.432 1.00 93.12 76 LYS A CA 1
ATOM 598 C C . LYS A 1 76 ? -7.849 -7.361 26.062 1.00 93.12 76 LYS A C 1
ATOM 600 O O . LYS A 1 76 ? -6.831 -7.267 25.387 1.00 93.12 76 LYS A O 1
ATOM 605 N N . LYS A 1 77 ? -9.004 -6.778 25.723 1.00 91.38 77 LYS A N 1
ATOM 606 C CA . LYS A 1 77 ? -9.191 -6.000 24.485 1.00 91.38 77 LYS A CA 1
ATOM 607 C C . LYS A 1 77 ? -8.215 -4.827 24.379 1.00 91.38 77 LYS A C 1
ATOM 609 O O . LYS A 1 77 ? -7.628 -4.624 23.326 1.00 91.38 77 LYS A O 1
ATOM 614 N N . ILE A 1 78 ? -7.984 -4.088 25.470 1.00 87.50 78 ILE A N 1
ATOM 615 C CA . ILE A 1 78 ? -6.995 -2.993 25.487 1.00 87.50 78 ILE A CA 1
ATOM 616 C C . ILE A 1 78 ? -5.588 -3.515 25.165 1.00 87.50 78 ILE A C 1
ATOM 618 O O . ILE A 1 78 ? -4.870 -2.885 24.398 1.00 87.50 78 ILE A O 1
ATOM 622 N N . ARG A 1 79 ? -5.197 -4.675 25.709 1.00 89.00 79 ARG A N 1
ATOM 623 C CA . ARG A 1 79 ? -3.895 -5.291 25.404 1.00 89.00 79 ARG A CA 1
ATOM 624 C C . ARG A 1 79 ? -3.796 -5.787 23.960 1.00 89.00 79 ARG A C 1
ATOM 626 O O . ARG A 1 79 ? -2.738 -5.648 23.357 1.00 89.00 79 ARG A O 1
ATOM 633 N N . GLU A 1 80 ? -4.874 -6.339 23.408 1.00 89.56 80 GLU A N 1
ATOM 634 C CA . GLU A 1 80 ? -4.941 -6.805 22.013 1.00 89.56 80 GLU A CA 1
ATOM 635 C C . GLU A 1 80 ? -4.841 -5.657 20.998 1.00 89.56 80 GLU A C 1
ATOM 637 O O . GLU A 1 80 ? -4.275 -5.846 19.924 1.00 89.56 80 GLU A O 1
ATOM 642 N N . LEU A 1 81 ? -5.335 -4.462 21.343 1.00 85.94 81 LEU A N 1
ATOM 643 C CA . LEU A 1 81 ? -5.216 -3.260 20.508 1.00 85.94 81 LEU A CA 1
ATOM 644 C C . LEU A 1 81 ? -3.768 -2.745 20.379 1.00 85.94 81 LEU A C 1
ATOM 646 O O . LEU A 1 81 ? -3.492 -1.931 19.500 1.00 85.94 81 LEU A O 1
ATOM 650 N N . GLY A 1 82 ? -2.836 -3.237 21.201 1.00 85.56 82 GLY A N 1
ATOM 651 C CA . GLY A 1 82 ? -1.414 -2.916 21.101 1.00 85.56 82 GLY A CA 1
ATOM 652 C C . GLY A 1 82 ? -1.040 -1.559 21.701 1.00 85.56 82 GLY A C 1
ATOM 653 O O . GLY A 1 82 ? -1.631 -1.099 22.680 1.00 85.56 82 GLY A O 1
ATOM 654 N N . SER A 1 83 ? 0.010 -0.937 21.162 1.00 80.62 83 SER A N 1
ATOM 655 C CA . SER A 1 83 ? 0.511 0.346 21.654 1.00 80.62 83 SER A CA 1
ATOM 656 C C . SER A 1 83 ? -0.358 1.505 21.180 1.00 80.62 83 SER A C 1
ATOM 658 O O . SER A 1 83 ? -0.726 1.614 20.011 1.00 80.62 83 SER A O 1
ATOM 660 N N . LEU A 1 84 ? -0.650 2.412 22.108 1.00 79.56 84 LEU A N 1
ATOM 661 C CA . LEU A 1 84 ? -1.416 3.609 21.812 1.00 79.56 84 LEU A CA 1
ATOM 662 C C . LEU A 1 84 ? -0.576 4.560 20.926 1.00 79.56 84 LEU A C 1
ATOM 664 O O . LEU A 1 84 ? 0.540 4.913 21.319 1.00 79.56 84 LEU A O 1
ATOM 668 N N . PRO A 1 85 ? -1.063 4.969 19.741 1.00 81.94 85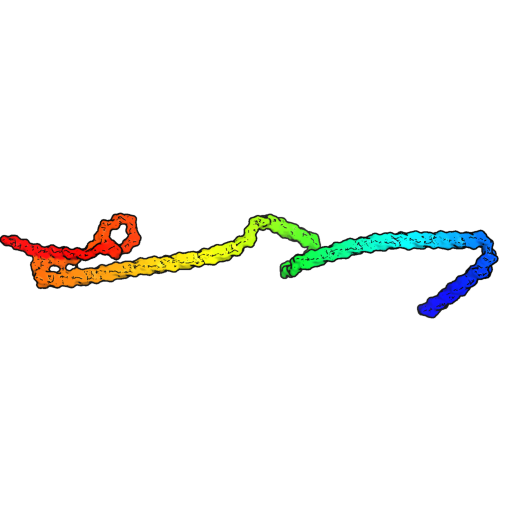 PRO A N 1
ATOM 669 C CA . PRO A 1 85 ? -0.328 5.862 18.847 1.00 81.94 85 PRO A CA 1
ATOM 670 C C . PRO A 1 85 ? -0.185 7.274 19.435 1.00 81.94 85 PRO A C 1
ATOM 672 O O . PRO A 1 85 ? -0.989 7.701 20.263 1.00 81.94 85 PRO A O 1
ATOM 675 N N . MET A 1 86 ? 0.822 8.030 18.978 1.00 74.19 86 MET A N 1
ATOM 676 C CA . MET A 1 86 ? 1.122 9.381 19.492 1.00 74.19 86 MET A CA 1
ATOM 677 C C . MET A 1 86 ? -0.047 10.365 19.354 1.00 74.19 86 MET A C 1
ATOM 679 O O . MET A 1 86 ? -0.231 11.221 20.22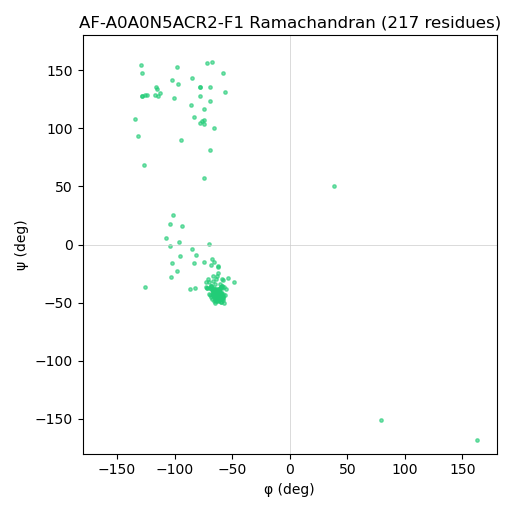0 1.00 74.19 86 MET A O 1
ATOM 683 N N . ASP A 1 87 ? -0.881 10.193 18.327 1.00 79.19 87 ASP A N 1
ATOM 684 C CA . ASP A 1 87 ? -2.069 11.018 18.095 1.00 79.19 87 ASP A CA 1
ATOM 685 C C . ASP A 1 87 ? -3.144 10.869 19.176 1.00 79.19 87 ASP A C 1
ATOM 687 O O . ASP A 1 87 ? -4.031 11.716 19.280 1.00 79.19 87 ASP A O 1
ATOM 691 N N . ALA A 1 88 ? -3.070 9.836 20.021 1.00 79.25 88 ALA A N 1
ATOM 692 C CA . ALA A 1 88 ? -4.032 9.633 21.097 1.00 79.25 88 ALA A CA 1
ATOM 693 C C . ALA A 1 88 ? -4.015 10.758 22.142 1.00 79.25 88 ALA A C 1
ATOM 695 O O . ALA A 1 88 ? -5.056 11.050 22.728 1.00 79.25 88 ALA A O 1
ATOM 696 N N . LYS A 1 89 ? -2.880 11.453 22.320 1.00 81.25 89 LYS A N 1
ATOM 697 C CA . LYS A 1 89 ? -2.789 12.628 23.207 1.00 81.25 89 LYS A CA 1
ATOM 698 C C . LYS A 1 89 ? -3.758 13.740 22.812 1.00 81.25 89 LYS A C 1
ATOM 700 O O . LYS A 1 89 ? -4.259 14.459 23.669 1.00 81.25 89 LYS A O 1
ATOM 705 N N . ASN A 1 90 ? -4.076 13.851 21.523 1.00 84.50 90 ASN A N 1
ATOM 706 C CA . ASN A 1 90 ? -5.008 14.861 21.031 1.00 84.50 90 ASN A CA 1
ATOM 707 C C . ASN A 1 90 ? -6.448 14.601 21.494 1.00 84.50 90 ASN A C 1
ATOM 709 O O . ASN A 1 90 ? -7.263 15.516 21.448 1.00 84.50 90 ASN A O 1
ATOM 713 N N . TYR A 1 91 ? -6.762 13.380 21.939 1.00 84.00 91 TYR A N 1
ATOM 714 C CA . TYR A 1 91 ? -8.105 12.961 22.340 1.00 84.00 91 TYR A CA 1
ATOM 715 C C . TYR A 1 91 ? -8.296 12.870 23.863 1.00 84.00 91 TYR A C 1
ATOM 717 O O . TYR A 1 91 ? -9.404 12.601 24.319 1.00 84.00 91 TYR A O 1
ATOM 725 N N . GLU A 1 92 ? -7.255 13.136 24.657 1.00 83.50 92 GLU A N 1
ATOM 726 C CA . GLU A 1 92 ? -7.270 12.979 26.120 1.00 83.50 92 GLU A CA 1
ATOM 727 C C . GLU A 1 92 ? -8.214 13.972 26.827 1.00 83.50 92 GLU A C 1
ATOM 729 O O . GLU A 1 92 ? -8.777 13.670 27.875 1.00 83.50 92 GLU A O 1
ATOM 734 N N . SER A 1 93 ? -8.452 15.140 26.222 1.00 86.12 93 SER A N 1
ATOM 735 C CA . SER A 1 93 ? -9.351 16.179 26.742 1.00 86.12 93 SER A CA 1
ATOM 736 C C . SER A 1 93 ? -10.830 15.987 26.375 1.00 86.12 93 SER A C 1
ATOM 738 O O . SER A 1 93 ? -11.675 16.771 26.813 1.00 86.12 93 SER A O 1
ATOM 740 N N . TYR A 1 94 ? -11.173 14.974 25.573 1.00 86.56 94 TYR A N 1
ATOM 741 C CA . TYR A 1 94 ? -12.540 14.766 25.094 1.00 86.56 94 TYR A CA 1
ATOM 742 C C . TYR A 1 94 ? -13.389 13.985 26.099 1.00 86.56 94 TYR A C 1
ATOM 744 O O . TYR A 1 94 ? -12.950 13.022 26.722 1.00 86.56 94 TYR A O 1
ATOM 752 N N . SER A 1 95 ? -14.667 14.354 26.206 1.00 91.44 95 SER A N 1
ATOM 753 C CA . SER A 1 95 ? -15.638 13.551 26.953 1.00 91.44 95 SER A CA 1
ATOM 754 C C . SER A 1 95 ? -15.983 12.258 26.210 1.00 91.44 95 SER A C 1
ATOM 756 O O . SER A 1 95 ? -15.935 12.192 24.980 1.00 91.44 95 SER A O 1
ATOM 758 N N . LEU A 1 96 ? -16.439 11.249 26.954 1.00 90.56 96 LEU A N 1
ATOM 759 C CA . LEU A 1 96 ? -16.789 9.931 26.412 1.00 90.56 96 LEU A CA 1
ATOM 760 C C . LEU A 1 96 ? -17.821 10.014 25.268 1.00 90.56 96 LEU A C 1
ATOM 762 O O . LEU A 1 96 ? -17.675 9.337 24.258 1.00 90.56 96 LEU A O 1
ATOM 766 N N . LYS A 1 97 ? -18.803 10.924 25.368 1.00 92.12 97 LYS A N 1
ATOM 767 C CA . LYS A 1 97 ? -19.795 11.172 24.302 1.00 92.12 97 LYS A CA 1
ATOM 768 C C . LYS A 1 97 ? -19.181 11.779 23.039 1.00 92.12 97 LYS A C 1
ATOM 770 O O . LYS A 1 97 ? -19.602 11.456 21.932 1.00 92.12 97 LYS A O 1
ATOM 775 N N . GLN A 1 98 ? -18.218 12.688 23.188 1.00 90.88 98 GLN A N 1
ATOM 776 C CA . GLN A 1 98 ? -17.555 13.299 22.035 1.00 90.88 98 GLN A CA 1
ATOM 777 C C . GLN A 1 98 ? -16.620 12.302 21.346 1.00 90.88 98 GLN A C 1
ATOM 779 O O . GLN A 1 98 ? -16.553 12.290 20.118 1.00 90.88 98 GLN A O 1
ATOM 784 N N . LEU A 1 99 ? -15.944 11.453 22.126 1.00 91.00 99 LEU A N 1
ATOM 785 C CA . LEU A 1 99 ? -15.093 10.388 21.605 1.00 91.00 99 LEU A CA 1
ATOM 786 C C . LEU A 1 99 ? -15.910 9.381 20.786 1.00 91.00 99 LEU A C 1
ATOM 788 O O . LEU A 1 99 ? -15.504 9.013 19.690 1.00 91.00 99 LEU A O 1
ATOM 792 N N . ASP A 1 100 ? -17.097 9.018 21.271 1.00 90.88 100 ASP A N 1
ATOM 793 C CA . ASP A 1 100 ? -18.008 8.104 20.577 1.00 90.88 100 ASP A CA 1
ATOM 794 C C . ASP A 1 100 ? -18.529 8.701 19.257 1.00 90.88 100 ASP A C 1
ATOM 796 O O . ASP A 1 100 ? -18.565 8.039 18.220 1.00 90.88 100 ASP A O 1
ATOM 800 N N . LYS A 1 101 ? -18.846 10.004 19.241 1.00 93.62 101 LYS A N 1
ATOM 801 C CA . LYS A 1 101 ? -19.215 10.703 18.001 1.00 93.62 101 LYS A CA 1
ATOM 802 C C . LYS A 1 101 ? -18.072 10.686 16.977 1.00 93.62 101 LYS A C 1
ATOM 804 O O . LYS A 1 101 ? -18.292 10.318 15.828 1.00 93.62 101 LYS A O 1
ATOM 809 N N . LYS A 1 102 ? -16.852 11.029 17.403 1.00 89.56 102 LYS A N 1
ATOM 810 C CA . LYS A 1 102 ? -15.643 11.006 16.559 1.00 89.56 102 LYS A CA 1
ATOM 811 C C . LYS A 1 102 ? -15.325 9.601 16.042 1.00 89.56 102 LYS A C 1
ATOM 813 O O . LYS A 1 102 ? -14.940 9.454 14.886 1.00 89.56 102 LYS A O 1
ATOM 818 N N . LEU A 1 103 ? -15.498 8.576 16.879 1.00 90.81 103 LEU A N 1
ATOM 819 C CA . LEU A 1 103 ? -15.302 7.180 16.495 1.00 90.81 103 LEU A CA 1
ATOM 820 C C . LEU A 1 103 ? -16.278 6.778 15.387 1.00 90.81 103 LEU A C 1
ATOM 822 O O . LEU A 1 103 ? -15.860 6.200 14.388 1.00 90.81 103 LEU A O 1
ATOM 826 N N . ASN A 1 104 ? -17.555 7.129 15.529 1.00 92.25 104 ASN A N 1
ATOM 827 C CA . ASN A 1 104 ? -18.561 6.849 14.509 1.00 92.25 104 ASN A CA 1
ATOM 828 C C . ASN A 1 104 ? -18.283 7.604 13.200 1.00 92.25 104 ASN A C 1
ATOM 830 O O . ASN A 1 104 ? -18.341 6.997 12.134 1.00 92.25 104 ASN A O 1
ATOM 834 N N . GLU A 1 105 ? -17.898 8.883 13.269 1.00 92.75 105 GLU A N 1
ATOM 835 C CA . GLU A 1 105 ? -17.472 9.660 12.094 1.00 92.75 105 GLU A CA 1
ATOM 836 C C . GLU A 1 105 ? -16.280 8.994 11.377 1.00 92.75 105 GLU A C 1
ATOM 838 O O . GLU A 1 105 ? -16.286 8.853 10.152 1.00 92.75 105 GLU A O 1
ATOM 843 N N . ALA A 1 106 ? -15.275 8.528 12.127 1.00 89.56 106 ALA A N 1
ATOM 844 C CA . ALA A 1 106 ? -14.124 7.817 11.571 1.00 89.56 106 ALA A CA 1
ATOM 845 C C . ALA A 1 106 ? -14.517 6.462 10.957 1.00 89.56 106 ALA A C 1
ATOM 847 O O . ALA A 1 106 ? -14.033 6.115 9.880 1.00 89.56 106 ALA A O 1
ATOM 848 N N . LEU A 1 107 ? -15.424 5.712 11.592 1.00 89.12 107 LEU A N 1
ATOM 849 C CA . LEU A 1 107 ? -15.946 4.449 11.061 1.00 89.12 107 LEU A CA 1
ATOM 850 C C . LEU A 1 107 ? -16.754 4.655 9.772 1.00 89.12 107 LEU A C 1
ATOM 852 O O . LEU A 1 107 ? -16.619 3.866 8.8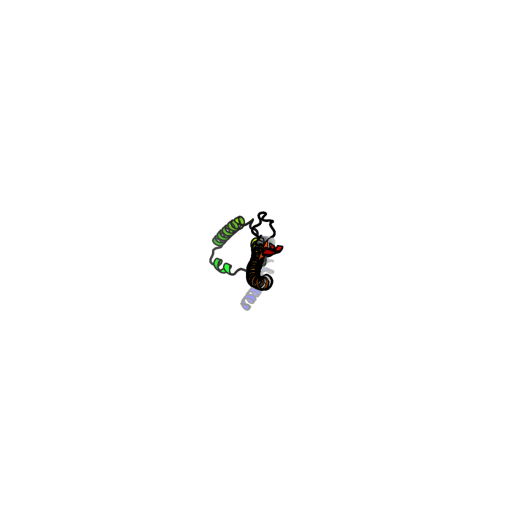37 1.00 89.12 107 LEU A O 1
ATOM 856 N N . GLU A 1 108 ? -17.564 5.711 9.681 1.00 91.12 108 GLU A N 1
ATOM 857 C CA . GLU A 1 108 ? -18.280 6.062 8.449 1.00 91.12 108 GLU A CA 1
ATOM 858 C C . GLU A 1 108 ? -17.327 6.445 7.320 1.00 91.12 108 GLU A C 1
ATOM 860 O O . GLU A 1 108 ? -17.522 6.032 6.175 1.00 91.12 108 GLU A O 1
ATOM 865 N N . GLN A 1 109 ? -16.278 7.211 7.625 1.00 88.81 109 GLN A N 1
ATOM 866 C CA . GLN A 1 109 ? -15.238 7.518 6.648 1.00 88.81 109 GLN A CA 1
ATOM 867 C C . GLN A 1 109 ? -14.500 6.252 6.211 1.00 88.81 109 GLN A C 1
ATOM 869 O O . GLN A 1 109 ? -14.296 6.064 5.015 1.00 88.81 109 GLN A O 1
ATOM 874 N N . LEU A 1 110 ? -14.172 5.350 7.140 1.00 87.31 110 LEU A N 1
ATOM 875 C CA . LEU A 1 110 ? -13.494 4.091 6.836 1.00 87.31 110 LEU A CA 1
ATOM 876 C C . LEU A 1 110 ? -14.324 3.198 5.902 1.00 87.31 110 LEU A C 1
ATOM 878 O O . LEU A 1 110 ? -13.765 2.623 4.971 1.00 87.31 110 LEU A O 1
ATOM 882 N N . LYS A 1 111 ? -15.652 3.142 6.082 1.00 86.94 111 LYS A N 1
ATOM 883 C CA . LYS A 1 111 ? -16.560 2.410 5.177 1.00 86.94 111 LYS A CA 1
ATOM 884 C C . LYS A 1 111 ? -16.491 2.909 3.733 1.00 86.94 111 LYS A C 1
ATOM 886 O O . LYS A 1 111 ? -16.556 2.108 2.808 1.00 86.94 111 LYS A O 1
ATOM 891 N N . LYS A 1 112 ? -16.305 4.215 3.506 1.00 85.06 112 LYS A N 1
ATOM 892 C CA . LYS A 1 112 ? -16.152 4.763 2.140 1.00 85.06 112 LYS A CA 1
ATOM 893 C C . LYS A 1 112 ? -14.911 4.217 1.428 1.00 85.06 112 LYS A C 1
ATOM 895 O O . LYS A 1 112 ? -14.878 4.188 0.202 1.00 85.06 112 LYS A O 1
ATOM 900 N N . TYR A 1 113 ? -13.914 3.775 2.191 1.00 81.50 113 TYR A N 1
ATOM 901 C CA . TYR A 1 113 ? -12.649 3.244 1.694 1.00 81.50 113 TYR A CA 1
ATOM 902 C C . TYR A 1 113 ? -12.555 1.709 1.791 1.00 81.50 113 TYR A C 1
ATOM 904 O O . TYR A 1 113 ? -11.460 1.156 1.693 1.00 81.50 113 TYR A O 1
ATOM 912 N N . GLU A 1 114 ? -13.683 1.002 1.946 1.00 77.19 114 GLU A N 1
ATOM 913 C CA . GLU A 1 114 ? -13.718 -0.464 2.086 1.00 77.19 114 GLU A CA 1
ATOM 914 C C . GLU A 1 114 ? -13.087 -1.196 0.883 1.00 77.19 114 GLU A C 1
ATOM 916 O O . GLU A 1 114 ? -12.356 -2.171 1.063 1.00 77.19 114 GLU A O 1
ATOM 921 N N . ASN A 1 115 ? -13.258 -0.656 -0.330 1.00 79.44 115 ASN A N 1
ATOM 922 C CA . ASN A 1 115 ? -12.776 -1.256 -1.582 1.00 79.44 115 ASN A CA 1
ATOM 923 C C . ASN A 1 115 ? -11.482 -0.628 -2.123 1.00 79.44 115 ASN A C 1
ATOM 925 O O . ASN A 1 115 ? -11.228 -0.660 -3.329 1.00 79.44 115 ASN A O 1
ATOM 929 N N . VAL A 1 116 ? -10.649 -0.034 -1.268 1.00 82.81 116 VAL A N 1
ATOM 930 C CA . VAL A 1 116 ? -9.371 0.522 -1.730 1.00 82.81 116 VAL A CA 1
ATOM 931 C C . VAL A 1 116 ? -8.343 -0.595 -1.921 1.00 82.81 116 VAL A C 1
ATOM 933 O O . VAL A 1 116 ? -8.182 -1.482 -1.081 1.00 82.81 116 VAL A O 1
ATOM 936 N N . ASN A 1 117 ? -7.607 -0.539 -3.035 1.00 84.56 117 ASN A N 1
ATOM 937 C CA . ASN A 1 117 ? -6.495 -1.444 -3.302 1.00 84.56 117 ASN A CA 1
ATOM 938 C C . ASN A 1 117 ? -5.362 -1.198 -2.294 1.00 84.56 117 ASN A C 1
ATOM 940 O O . ASN A 1 117 ? -4.539 -0.298 -2.458 1.00 84.56 117 ASN A O 1
ATOM 944 N N . LYS A 1 118 ? -5.292 -2.049 -1.269 1.00 86.50 118 LYS A N 1
ATOM 945 C CA . LYS A 1 118 ? -4.278 -1.980 -0.206 1.00 86.50 118 LYS A CA 1
ATOM 946 C C . LYS A 1 118 ? -2.846 -2.175 -0.718 1.00 86.50 118 LYS A C 1
ATOM 948 O O . LYS A 1 118 ? -1.910 -1.787 -0.036 1.00 86.50 118 LYS A O 1
ATOM 953 N N . ARG A 1 119 ? -2.675 -2.749 -1.917 1.00 87.06 119 ARG A N 1
ATOM 954 C CA . ARG A 1 119 ? -1.375 -2.967 -2.573 1.00 87.06 119 ARG A CA 1
ATOM 955 C C . ARG A 1 119 ? -1.017 -1.871 -3.574 1.00 87.06 119 ARG A C 1
ATOM 957 O O . ARG A 1 119 ? 0.010 -1.985 -4.232 1.00 87.06 119 ARG A O 1
ATOM 964 N N . ALA A 1 120 ? -1.846 -0.836 -3.724 1.00 88.56 120 ALA A N 1
ATOM 965 C CA . ALA A 1 120 ? -1.615 0.221 -4.706 1.00 88.56 120 ALA A CA 1
ATOM 966 C C . ALA A 1 120 ? -0.272 0.922 -4.488 1.00 88.56 120 ALA A C 1
ATOM 968 O O . ALA A 1 120 ? 0.409 1.232 -5.459 1.00 88.56 120 ALA A O 1
ATOM 969 N N . LEU A 1 121 ? 0.128 1.124 -3.228 1.00 87.88 121 LEU A N 1
ATOM 970 C CA . LEU A 1 121 ? 1.415 1.733 -2.910 1.00 87.88 121 LEU A CA 1
ATOM 971 C C . LEU A 1 121 ? 2.578 0.843 -3.366 1.00 87.88 121 LEU A C 1
ATOM 973 O O . LEU A 1 121 ? 3.442 1.307 -4.103 1.00 87.88 121 LEU A O 1
ATOM 977 N N . ASP A 1 122 ? 2.561 -0.440 -3.003 1.00 91.12 122 ASP A N 1
ATOM 978 C CA . ASP A 1 122 ? 3.607 -1.388 -3.403 1.00 91.12 122 ASP A CA 1
ATOM 979 C C . ASP A 1 122 ? 3.680 -1.536 -4.929 1.00 91.12 122 ASP A C 1
ATOM 981 O O . ASP A 1 122 ? 4.760 -1.511 -5.518 1.00 91.12 122 ASP A O 1
ATOM 985 N N . GLN A 1 123 ? 2.518 -1.637 -5.584 1.00 93.12 123 GLN A N 1
ATOM 986 C CA . GLN A 1 123 ? 2.409 -1.690 -7.042 1.00 93.12 123 GLN A CA 1
ATOM 987 C C . GLN A 1 123 ? 2.943 -0.413 -7.690 1.00 93.12 123 GLN A C 1
ATOM 989 O O . GLN A 1 123 ? 3.641 -0.495 -8.695 1.00 93.12 123 GLN A O 1
ATOM 994 N N . TYR A 1 124 ? 2.651 0.757 -7.118 1.00 95.31 124 TYR A N 1
ATOM 995 C CA . TYR A 1 124 ? 3.150 2.036 -7.611 1.00 95.31 124 TYR A CA 1
ATOM 996 C C . TYR A 1 124 ? 4.671 2.123 -7.501 1.00 95.31 124 TYR A C 1
ATOM 998 O O . TYR A 1 124 ? 5.323 2.493 -8.472 1.00 95.31 124 TYR A O 1
ATOM 1006 N N . VAL A 1 125 ? 5.249 1.743 -6.359 1.00 95.06 125 VAL A N 1
ATOM 1007 C CA . VAL A 1 125 ? 6.708 1.747 -6.170 1.00 95.06 125 VAL A CA 1
ATOM 1008 C C . VAL A 1 125 ? 7.380 0.816 -7.181 1.00 95.06 125 VAL A C 1
ATOM 1010 O O . VAL A 1 125 ? 8.327 1.222 -7.857 1.00 95.06 125 VAL A O 1
ATOM 1013 N N . GLN A 1 126 ? 6.850 -0.398 -7.356 1.00 94.56 126 GLN A N 1
ATOM 1014 C CA . GLN A 1 126 ? 7.366 -1.351 -8.338 1.00 94.56 126 GLN A CA 1
ATOM 1015 C C . GLN A 1 126 ? 7.245 -0.819 -9.774 1.00 94.56 126 GLN A C 1
ATOM 1017 O O . GLN A 1 126 ? 8.217 -0.849 -10.529 1.00 94.56 126 GLN A O 1
ATOM 1022 N N . ALA A 1 127 ? 6.074 -0.303 -10.150 1.00 94.12 127 ALA A N 1
ATOM 1023 C CA . ALA A 1 127 ? 5.824 0.229 -11.486 1.00 94.12 127 ALA A CA 1
ATOM 1024 C C . ALA A 1 127 ? 6.668 1.478 -11.778 1.00 94.12 127 ALA A C 1
ATOM 1026 O O . ALA A 1 127 ? 7.162 1.641 -12.892 1.00 94.12 127 ALA A O 1
ATOM 1027 N N . SER A 1 128 ? 6.872 2.345 -10.783 1.00 96.19 128 SER A N 1
ATOM 1028 C CA . SER A 1 128 ? 7.706 3.540 -10.913 1.00 96.19 128 SER A CA 1
ATOM 1029 C C . SER A 1 128 ? 9.165 3.168 -11.165 1.00 96.19 128 SER A C 1
ATOM 1031 O O . SER A 1 128 ? 9.775 3.718 -12.077 1.00 96.19 128 SER A O 1
ATOM 1033 N N . SER A 1 129 ? 9.703 2.195 -10.423 1.00 94.94 129 SER A N 1
ATOM 1034 C CA . SER A 1 129 ? 11.070 1.704 -10.633 1.00 94.94 129 SER A CA 1
ATOM 1035 C C . SER A 1 129 ? 11.240 1.052 -12.012 1.00 94.94 129 SER A C 1
ATOM 1037 O O . SER A 1 129 ? 12.206 1.336 -12.717 1.00 94.94 129 SER A O 1
ATOM 1039 N N . GLN A 1 130 ? 10.268 0.245 -12.452 1.00 95.31 130 GLN A N 1
ATOM 1040 C CA . GLN A 1 130 ? 10.288 -0.344 -13.797 1.00 95.31 130 GLN A CA 1
ATOM 1041 C C . GLN A 1 130 ? 10.222 0.715 -14.902 1.00 95.31 130 GLN A C 1
ATOM 1043 O O . GLN A 1 130 ? 10.922 0.604 -15.907 1.00 95.31 130 GLN A O 1
ATOM 1048 N N . LYS A 1 131 ? 9.397 1.754 -14.725 1.00 96.75 131 LYS A N 1
ATOM 1049 C CA . LYS A 1 131 ? 9.308 2.872 -15.669 1.00 96.75 131 LYS A CA 1
ATOM 1050 C C . LYS A 1 131 ? 10.643 3.604 -15.786 1.00 96.75 131 LYS A C 1
ATOM 1052 O O . LYS A 1 131 ? 11.042 3.941 -16.898 1.00 96.75 131 LYS A O 1
ATOM 1057 N N . GLU A 1 132 ? 11.308 3.866 -14.667 1.00 96.44 132 GLU A N 1
ATOM 1058 C CA . GLU A 1 132 ? 12.603 4.549 -14.645 1.00 96.44 132 GLU A CA 1
ATOM 1059 C C . GLU A 1 132 ? 13.672 3.744 -15.395 1.00 96.44 132 GLU A C 1
ATOM 1061 O O . GLU A 1 132 ? 14.313 4.275 -16.300 1.00 96.44 132 GLU A O 1
ATOM 1066 N N . GLU A 1 133 ? 13.772 2.441 -15.121 1.00 95.69 133 GLU A N 1
ATOM 1067 C CA . GLU A 1 133 ? 14.708 1.546 -15.812 1.00 95.69 133 GLU A CA 1
ATOM 1068 C C . GLU A 1 133 ? 14.448 1.491 -17.327 1.00 95.69 133 GLU A C 1
ATOM 1070 O O . GLU A 1 133 ? 15.369 1.610 -18.137 1.00 95.69 133 GLU A O 1
ATOM 1075 N N . LEU A 1 134 ? 13.183 1.369 -17.740 1.00 95.44 134 LEU A N 1
ATOM 1076 C CA . LEU A 1 134 ? 12.821 1.383 -19.160 1.00 95.44 134 LEU A CA 1
ATOM 1077 C C . LEU A 1 134 ? 13.139 2.726 -19.822 1.00 95.44 134 LEU A C 1
ATOM 1079 O O . LEU A 1 134 ? 13.627 2.747 -20.952 1.00 95.44 134 LEU A O 1
ATOM 1083 N N . THR A 1 135 ? 12.891 3.836 -19.126 1.00 95.69 135 THR A N 1
ATOM 1084 C CA . THR A 1 135 ? 13.186 5.183 -19.636 1.00 95.69 135 THR A CA 1
ATOM 1085 C C . THR A 1 135 ? 14.684 5.346 -19.864 1.00 95.69 135 THR A C 1
ATOM 1087 O O . THR A 1 135 ? 15.094 5.744 -20.953 1.00 95.69 135 THR A O 1
ATOM 1090 N N . ARG A 1 136 ? 15.503 4.930 -18.895 1.00 95.62 136 ARG A N 1
ATOM 1091 C CA . ARG A 1 136 ? 16.961 4.944 -19.017 1.00 95.62 136 ARG A CA 1
ATOM 1092 C C . ARG A 1 136 ? 17.439 4.117 -20.212 1.00 95.62 136 ARG A C 1
ATOM 109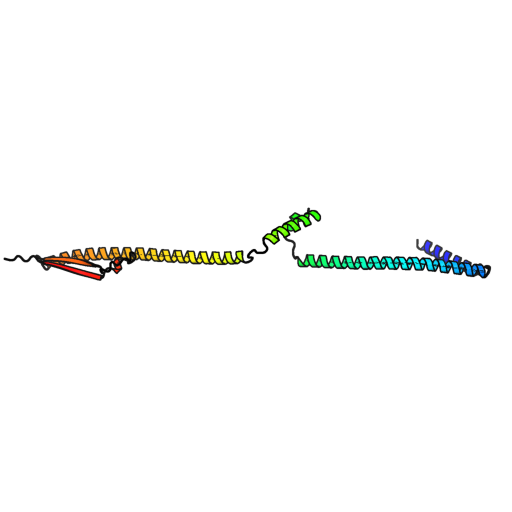4 O O . ARG A 1 136 ? 18.223 4.604 -21.023 1.00 95.62 136 ARG A O 1
ATOM 1101 N N . ARG A 1 137 ? 16.930 2.892 -20.379 1.00 95.00 137 ARG A N 1
ATOM 1102 C CA . ARG A 1 137 ? 17.284 2.049 -21.534 1.00 95.00 137 ARG A CA 1
ATOM 1103 C C . ARG A 1 137 ? 16.887 2.689 -22.864 1.00 95.00 137 ARG A C 1
ATOM 1105 O O . ARG A 1 137 ? 17.632 2.586 -23.835 1.00 95.00 137 ARG A O 1
ATOM 1112 N N . MET A 1 138 ? 15.735 3.357 -22.934 1.00 94.62 138 MET A N 1
ATOM 1113 C CA . MET A 1 138 ? 15.326 4.085 -24.139 1.00 94.62 138 MET A CA 1
ATOM 1114 C C . MET A 1 138 ? 16.269 5.248 -24.465 1.00 94.62 138 MET A C 1
ATOM 1116 O O . MET A 1 138 ? 16.564 5.471 -25.638 1.00 94.62 138 MET A O 1
ATOM 1120 N N . GLU A 1 139 ? 16.740 5.984 -23.461 1.00 95.38 139 GLU A N 1
ATOM 1121 C CA . GLU A 1 139 ? 17.714 7.064 -23.645 1.00 95.38 139 GLU A CA 1
ATOM 1122 C C . GLU A 1 139 ? 19.068 6.532 -24.131 1.00 95.38 139 GLU A C 1
ATOM 1124 O O . GLU A 1 139 ? 19.620 7.066 -25.092 1.00 95.38 139 GLU A O 1
ATOM 1129 N N . GLU A 1 140 ? 19.557 5.431 -23.551 1.00 94.00 140 GLU A N 1
ATOM 1130 C CA . GLU A 1 140 ? 20.778 4.750 -24.002 1.00 94.00 140 GLU A CA 1
ATOM 1131 C C . GLU A 1 140 ? 20.656 4.291 -25.468 1.00 94.00 140 GLU A C 1
ATOM 1133 O O . GLU A 1 140 ? 21.549 4.541 -26.279 1.00 94.00 140 GLU A O 1
ATOM 1138 N N . HIS A 1 141 ? 19.522 3.692 -25.851 1.00 94.19 141 HIS A N 1
ATOM 1139 C CA . HIS A 1 141 ? 19.260 3.303 -27.240 1.00 94.19 141 HIS A CA 1
ATOM 1140 C C . HIS A 1 141 ? 19.222 4.499 -28.201 1.00 94.19 141 HIS A C 1
ATOM 1142 O O . HIS A 1 141 ? 19.759 4.408 -29.306 1.00 94.19 141 HIS A O 1
ATOM 1148 N N . LYS A 1 142 ? 18.622 5.626 -27.798 1.00 94.12 142 LYS A N 1
ATOM 1149 C CA . LYS A 1 142 ? 18.625 6.856 -28.606 1.00 94.12 142 LYS A CA 1
ATOM 1150 C C . LYS A 1 142 ? 20.040 7.391 -28.805 1.00 94.12 142 LYS A C 1
ATOM 1152 O O . LYS A 1 142 ? 20.415 7.662 -29.938 1.00 94.12 142 LYS A O 1
ATOM 1157 N N . ALA A 1 143 ? 20.843 7.445 -27.743 1.00 94.75 143 ALA A N 1
ATOM 1158 C CA . ALA A 1 143 ? 22.230 7.894 -27.826 1.00 94.75 143 ALA A CA 1
ATOM 1159 C C . ALA A 1 143 ? 23.078 7.021 -28.771 1.00 94.75 143 ALA A C 1
ATOM 1161 O O . ALA A 1 143 ? 23.922 7.541 -29.502 1.00 94.75 143 ALA A O 1
ATOM 1162 N N . ILE A 1 144 ? 22.839 5.703 -28.796 1.00 94.12 144 ILE A N 1
ATOM 1163 C CA . ILE A 1 144 ? 23.499 4.791 -29.743 1.00 94.12 144 ILE A CA 1
ATOM 1164 C C . ILE A 1 144 ? 23.084 5.109 -31.183 1.00 94.12 144 ILE A C 1
ATOM 1166 O O . ILE A 1 144 ? 23.954 5.235 -32.041 1.00 94.12 144 ILE A O 1
ATOM 1170 N N . ASN A 1 145 ? 21.787 5.267 -31.454 1.00 92.06 145 ASN A N 1
ATOM 1171 C CA . ASN A 1 145 ? 21.304 5.590 -32.799 1.00 92.06 145 ASN A CA 1
ATOM 1172 C C . ASN A 1 145 ? 21.840 6.944 -33.287 1.00 92.06 145 ASN A C 1
ATOM 1174 O O . ASN A 1 145 ? 22.281 7.057 -34.430 1.00 92.06 145 ASN A O 1
ATOM 1178 N N . ASP A 1 146 ? 21.883 7.948 -32.411 1.00 92.81 146 ASP A N 1
ATOM 1179 C CA . ASP A 1 146 ? 22.465 9.253 -32.722 1.00 92.81 146 ASP A CA 1
ATOM 1180 C C . ASP A 1 146 ? 23.957 9.131 -33.063 1.00 92.81 146 ASP A C 1
ATOM 1182 O O . ASP A 1 146 ? 24.426 9.711 -34.046 1.00 92.81 146 ASP A O 1
ATOM 1186 N N . LEU A 1 147 ? 24.712 8.327 -32.306 1.00 93.94 147 LEU A N 1
ATOM 1187 C CA . LEU A 1 147 ? 26.120 8.062 -32.599 1.00 93.94 147 LEU A CA 1
ATOM 1188 C C . LEU A 1 147 ? 26.306 7.350 -33.945 1.00 93.94 147 LEU A C 1
ATOM 1190 O O . LEU A 1 147 ? 27.191 7.736 -34.710 1.00 93.94 147 LEU A O 1
ATOM 1194 N N . VAL A 1 148 ? 25.488 6.338 -34.248 1.00 90.81 148 VAL A N 1
ATOM 1195 C CA . VAL A 1 148 ? 25.521 5.628 -35.538 1.00 90.81 148 VAL A CA 1
ATOM 1196 C C . VAL A 1 148 ? 25.299 6.612 -36.687 1.00 90.81 148 VAL A C 1
ATOM 1198 O O . VAL A 1 148 ? 26.108 6.646 -37.614 1.00 90.81 148 VAL A O 1
ATOM 1201 N N . ASN A 1 149 ? 24.309 7.500 -36.570 1.00 88.94 149 ASN A N 1
ATOM 1202 C CA . ASN A 1 149 ? 24.038 8.532 -37.571 1.00 88.94 149 ASN A CA 1
ATOM 1203 C C . ASN A 1 149 ? 25.237 9.475 -37.784 1.00 88.94 149 ASN A C 1
ATOM 1205 O O . ASN A 1 149 ? 25.595 9.788 -38.923 1.00 88.94 149 ASN A O 1
ATOM 1209 N N . VAL A 1 150 ? 25.905 9.907 -36.705 1.00 91.81 150 VAL A N 1
ATOM 1210 C CA . VAL A 1 150 ? 27.118 10.741 -36.808 1.00 91.81 150 VAL A CA 1
ATOM 1211 C C . VAL A 1 150 ? 28.262 9.982 -37.488 1.00 91.81 150 VAL A C 1
ATOM 1213 O O . VAL A 1 150 ? 28.979 10.556 -38.315 1.00 91.81 150 VAL A O 1
ATOM 1216 N N . LEU A 1 151 ? 28.456 8.705 -37.152 1.00 91.94 151 LEU A N 1
ATOM 1217 C CA . LEU A 1 151 ? 29.499 7.873 -37.754 1.00 91.94 151 LEU A CA 1
ATOM 1218 C C . LEU A 1 151 ? 29.244 7.633 -39.244 1.00 91.94 151 LEU A C 1
ATOM 1220 O O . LEU A 1 151 ? 30.180 7.749 -40.037 1.00 91.94 151 LEU A O 1
ATOM 1224 N N . ASP A 1 152 ? 28.002 7.370 -39.643 1.00 88.06 152 ASP A N 1
ATOM 1225 C CA . ASP A 1 152 ? 27.638 7.203 -41.049 1.00 88.06 152 ASP A CA 1
ATOM 1226 C C . ASP A 1 152 ? 27.839 8.487 -41.853 1.00 88.06 152 ASP A C 1
ATOM 1228 O O . ASP A 1 152 ? 28.377 8.436 -42.964 1.00 88.06 152 ASP A O 1
ATOM 1232 N N . HIS A 1 153 ? 27.506 9.644 -41.276 1.00 87.69 153 HIS A N 1
ATOM 1233 C CA . HIS A 1 153 ? 27.764 10.933 -41.913 1.00 87.69 153 HIS A CA 1
ATOM 1234 C C . HIS A 1 153 ? 29.267 11.180 -42.120 1.00 87.69 153 HIS A C 1
ATOM 1236 O O . HIS A 1 153 ? 29.699 11.528 -43.220 1.00 87.69 153 HIS A O 1
ATOM 1242 N N . ARG A 1 154 ? 30.095 10.914 -41.098 1.00 90.25 154 ARG A N 1
ATOM 1243 C CA . ARG A 1 154 ? 31.562 11.033 -41.204 1.00 90.25 154 ARG A CA 1
ATOM 1244 C C . ARG A 1 154 ? 32.161 10.048 -42.206 1.00 90.25 154 ARG A C 1
ATOM 1246 O O . ARG A 1 154 ? 33.066 10.409 -42.957 1.00 90.25 154 ARG A O 1
ATOM 1253 N N . LYS A 1 155 ? 31.660 8.809 -42.239 1.00 90.00 155 LYS A N 1
ATOM 1254 C CA . LYS A 1 155 ? 32.054 7.790 -43.223 1.00 90.00 155 LYS A CA 1
ATOM 1255 C C . LYS A 1 155 ? 31.759 8.282 -44.641 1.00 90.00 155 LYS A C 1
ATOM 1257 O O . LYS A 1 155 ? 32.625 8.188 -45.508 1.00 90.00 155 LYS A O 1
ATOM 1262 N N . TYR A 1 156 ? 30.572 8.845 -44.866 1.00 86.62 156 TYR A N 1
ATOM 1263 C CA . TYR A 1 156 ? 30.183 9.416 -46.153 1.00 86.62 156 TYR A CA 1
ATOM 1264 C C . TYR A 1 156 ? 31.112 10.554 -46.589 1.00 86.62 156 TYR A C 1
ATOM 1266 O O . TYR A 1 156 ? 31.636 10.529 -47.702 1.00 86.62 156 TYR A O 1
ATOM 1274 N N . GLU A 1 157 ? 31.369 11.514 -45.700 1.00 88.19 157 GLU A N 1
ATOM 1275 C CA . GLU A 1 157 ? 32.254 12.650 -45.970 1.00 88.19 157 GLU A CA 1
ATOM 1276 C C . GLU A 1 157 ? 33.676 12.187 -46.330 1.00 88.19 157 GLU A C 1
ATOM 1278 O O . GLU A 1 157 ? 34.253 12.637 -47.324 1.00 88.19 157 GLU A O 1
ATOM 1283 N N . ALA A 1 158 ? 34.221 11.224 -45.580 1.00 89.62 158 ALA A N 1
ATOM 1284 C CA . ALA A 1 158 ? 35.535 10.651 -45.853 1.00 89.62 158 ALA A CA 1
ATOM 1285 C C . ALA A 1 158 ? 35.590 9.942 -47.220 1.00 89.62 158 ALA A C 1
ATOM 1287 O O . ALA A 1 158 ? 36.554 10.119 -47.973 1.00 89.62 158 ALA A O 1
ATOM 1288 N N . ILE A 1 159 ? 34.552 9.179 -47.584 1.00 87.81 159 ILE A N 1
ATOM 1289 C CA . ILE A 1 159 ? 34.444 8.534 -48.904 1.00 87.81 159 ILE A CA 1
ATOM 1290 C C . ILE A 1 159 ? 34.386 9.587 -50.018 1.00 87.81 159 ILE A C 1
ATOM 1292 O O . ILE A 1 159 ? 35.094 9.468 -51.018 1.00 87.81 159 ILE A O 1
ATOM 1296 N N . GLN A 1 160 ? 33.601 10.653 -49.852 1.00 85.94 160 GLN A N 1
ATOM 1297 C CA . GLN A 1 160 ? 33.522 11.727 -50.843 1.00 85.94 160 GLN A CA 1
ATOM 1298 C C . GLN A 1 160 ? 34.853 12.467 -51.012 1.00 85.94 160 GLN A C 1
ATOM 1300 O O . GLN A 1 160 ? 35.282 12.731 -52.141 1.00 85.94 160 GLN A O 1
ATOM 1305 N N . LEU A 1 161 ? 35.526 12.790 -49.905 1.00 89.75 161 LEU A N 1
ATOM 1306 C CA . LEU A 1 161 ? 36.806 13.492 -49.924 1.00 89.75 161 LEU A CA 1
ATOM 1307 C C . LEU A 1 161 ? 37.888 12.653 -50.615 1.00 89.75 161 LEU A C 1
ATOM 1309 O O . LEU A 1 161 ? 38.572 13.142 -51.521 1.00 89.75 161 LEU A O 1
ATOM 1313 N N . THR A 1 162 ? 38.005 11.380 -50.230 1.00 91.31 162 THR A N 1
ATOM 1314 C CA . THR A 1 162 ? 38.966 10.443 -50.830 1.00 91.31 162 THR A CA 1
ATOM 1315 C C . THR A 1 162 ? 38.668 10.217 -52.309 1.00 91.31 162 THR A C 1
ATOM 1317 O O . THR A 1 162 ? 39.578 10.313 -53.132 1.00 91.31 162 THR A O 1
ATOM 1320 N N . PHE A 1 163 ? 37.400 10.038 -52.692 1.00 90.62 163 PHE A N 1
ATOM 1321 C CA . PHE A 1 163 ? 37.006 9.912 -54.093 1.00 90.62 163 PHE A CA 1
ATOM 1322 C C . PHE A 1 163 ? 37.379 11.146 -54.917 1.00 90.62 163 PHE A C 1
ATOM 1324 O O . PHE A 1 163 ? 37.925 11.015 -56.014 1.00 90.62 163 PHE A O 1
ATOM 1331 N N . LYS A 1 164 ? 37.144 12.353 -54.394 1.00 89.62 164 LYS A N 1
ATOM 1332 C CA . LYS A 1 164 ? 37.509 13.604 -55.072 1.00 89.62 164 LYS A CA 1
ATOM 1333 C C . LYS A 1 164 ? 39.019 13.701 -55.298 1.00 89.62 164 LYS A C 1
ATOM 1335 O O . LYS A 1 164 ? 39.458 14.108 -56.376 1.00 89.62 164 LYS A O 1
ATOM 1340 N N . GLN A 1 165 ? 39.816 13.302 -54.308 1.00 92.25 165 GLN A N 1
ATOM 1341 C CA . GLN A 1 165 ? 41.274 13.295 -54.412 1.00 92.25 165 GLN A CA 1
ATOM 1342 C C . GLN A 1 165 ? 41.770 12.259 -55.430 1.00 92.25 165 GLN A C 1
ATOM 1344 O O . GLN A 1 165 ? 42.572 12.594 -56.306 1.00 92.25 165 GLN A O 1
ATOM 1349 N N . VAL A 1 166 ? 41.250 11.030 -55.369 1.00 92.00 166 VAL A N 1
ATOM 1350 C CA . VAL A 1 166 ? 41.586 9.956 -56.316 1.00 92.00 166 VAL A CA 1
ATOM 1351 C C . VAL A 1 166 ? 41.173 10.341 -57.737 1.00 92.00 166 VAL A C 1
ATOM 1353 O O . VAL A 1 166 ? 41.969 10.184 -58.656 1.00 92.00 166 VAL A O 1
ATOM 1356 N N . SER A 1 167 ? 39.997 10.942 -57.925 1.00 90.38 167 SER A N 1
ATOM 1357 C CA . SER A 1 167 ? 39.511 11.407 -59.234 1.00 90.38 167 SER A CA 1
ATOM 1358 C C . SER A 1 167 ? 40.417 12.471 -59.850 1.00 90.38 167 SER A C 1
ATOM 1360 O O . SER A 1 167 ? 40.741 12.407 -61.038 1.00 90.38 167 SER A O 1
ATOM 1362 N N . LYS A 1 168 ? 40.884 13.435 -59.045 1.00 90.75 168 LYS A N 1
ATOM 1363 C CA . LYS A 1 168 ? 41.821 14.470 -59.505 1.00 90.75 168 LYS A CA 1
ATOM 1364 C C . LYS A 1 168 ? 43.169 13.868 -59.917 1.00 90.75 168 LYS A C 1
ATOM 1366 O O . LYS A 1 168 ? 43.713 14.228 -60.965 1.00 90.75 168 LYS A O 1
ATOM 1371 N N . ASN A 1 169 ? 43.696 12.945 -59.112 1.00 91.88 169 ASN A N 1
ATOM 1372 C CA . ASN A 1 169 ? 44.958 12.266 -59.400 1.00 91.88 169 ASN A CA 1
ATOM 1373 C C . ASN A 1 169 ? 44.844 11.370 -60.638 1.00 91.88 169 ASN A C 1
ATOM 1375 O O . ASN A 1 169 ? 45.713 11.430 -61.504 1.00 91.88 169 ASN A O 1
ATOM 1379 N N . PHE A 1 170 ? 43.751 10.614 -60.767 1.00 91.44 170 PHE A N 1
ATOM 1380 C CA . PHE A 1 170 ? 43.463 9.776 -61.928 1.00 91.44 170 PHE A CA 1
ATOM 1381 C C . PHE A 1 170 ? 43.438 10.601 -63.213 1.00 91.44 170 PHE A C 1
ATOM 1383 O O . PHE A 1 170 ? 44.172 10.282 -64.142 1.00 91.44 170 PHE A O 1
ATOM 1390 N N . LYS A 1 171 ? 42.691 11.714 -63.241 1.00 89.25 171 LYS A N 1
ATOM 1391 C CA . LYS A 1 171 ? 42.648 12.615 -64.403 1.00 89.25 171 LYS A CA 1
ATOM 1392 C C . LYS A 1 171 ? 44.043 13.121 -64.788 1.00 89.25 171 LYS A C 1
ATOM 1394 O O . LYS A 1 171 ? 44.402 13.116 -65.961 1.00 89.25 171 LYS A O 1
ATOM 1399 N N . THR A 1 172 ? 44.843 13.511 -63.794 1.00 88.56 172 THR A N 1
ATOM 1400 C CA . THR A 1 172 ? 46.206 14.030 -64.002 1.00 88.56 172 THR A CA 1
ATOM 1401 C C . THR A 1 172 ? 47.151 12.959 -64.557 1.00 88.56 172 THR A C 1
ATOM 1403 O O . THR A 1 172 ? 47.946 13.240 -65.451 1.00 88.56 172 THR A O 1
ATOM 1406 N N . VAL A 1 173 ? 47.081 11.730 -64.039 1.00 90.75 173 VAL A N 1
ATOM 1407 C CA . VAL A 1 173 ? 47.898 10.600 -64.513 1.00 90.75 173 VAL A CA 1
ATOM 1408 C C . VAL A 1 173 ? 47.444 10.147 -65.902 1.00 90.75 173 VAL A C 1
ATOM 1410 O O . VAL A 1 173 ? 48.283 9.939 -66.775 1.00 90.75 173 VAL A O 1
ATOM 1413 N N . PHE A 1 174 ? 46.134 10.065 -66.140 1.00 89.44 174 PHE A N 1
ATOM 1414 C CA . PHE A 1 174 ? 45.558 9.660 -67.421 1.00 89.44 174 PHE A CA 1
ATOM 1415 C C . PHE A 1 174 ? 45.956 10.614 -68.552 1.00 89.44 174 PHE A C 1
ATOM 1417 O O . PHE A 1 174 ? 46.406 10.162 -69.599 1.00 89.44 174 PHE A O 1
ATOM 1424 N N . GLN A 1 175 ? 45.886 11.928 -68.318 1.00 88.25 175 GLN A N 1
ATOM 1425 C CA . GLN A 1 175 ? 46.275 12.935 -69.308 1.00 88.25 175 GLN A CA 1
ATOM 1426 C C . GLN A 1 175 ? 47.776 12.885 -69.654 1.00 88.25 175 GLN A C 1
ATOM 1428 O O . GLN A 1 175 ? 48.159 13.193 -70.778 1.00 88.25 175 GLN A O 1
ATOM 1433 N N . LYS A 1 176 ? 48.640 12.466 -68.715 1.00 88.56 176 LYS A N 1
ATOM 1434 C CA . LYS A 1 176 ? 50.068 12.227 -69.000 1.00 88.56 176 LYS A CA 1
ATOM 1435 C C . LYS A 1 176 ? 50.299 10.992 -69.875 1.00 88.56 176 LYS A C 1
ATOM 1437 O O . LYS A 1 176 ? 51.268 10.966 -70.624 1.00 88.56 176 LYS A O 1
ATOM 1442 N N . LEU A 1 177 ? 49.451 9.971 -69.751 1.00 88.38 177 LEU A N 1
ATOM 1443 C CA . LEU A 1 177 ? 49.542 8.721 -70.515 1.00 88.38 177 LEU A CA 1
ATOM 1444 C C . LEU A 1 177 ? 48.910 8.842 -71.909 1.00 88.38 177 LEU A C 1
ATOM 1446 O O . LEU A 1 177 ? 49.428 8.273 -72.865 1.00 88.38 177 LEU A O 1
ATOM 1450 N N . VAL A 1 178 ? 47.801 9.576 -72.029 1.00 87.88 178 VAL A N 1
ATOM 1451 C CA . VAL A 1 178 ? 47.065 9.792 -73.281 1.00 87.88 178 VAL A CA 1
ATOM 1452 C C . VAL A 1 178 ? 46.770 11.292 -73.425 1.00 87.88 178 VAL A C 1
ATOM 1454 O O . VAL A 1 178 ? 45.756 11.756 -72.903 1.00 87.88 178 VAL A O 1
ATOM 1457 N N . PRO A 1 179 ? 47.629 12.060 -74.125 1.00 80.69 179 PRO A N 1
ATOM 1458 C CA . PRO A 1 179 ? 47.483 13.516 -74.244 1.00 80.69 179 PRO A CA 1
ATOM 1459 C C . PRO A 1 179 ? 46.171 13.957 -74.914 1.00 80.69 179 PRO A C 1
ATOM 1461 O O . PRO A 1 179 ? 45.589 14.961 -74.510 1.00 80.69 179 PRO A O 1
ATOM 1464 N N . ASP A 1 180 ? 45.678 13.170 -75.880 1.00 82.94 180 ASP A N 1
ATOM 1465 C CA . ASP A 1 180 ? 44.457 13.444 -76.664 1.00 82.94 180 ASP A CA 1
ATOM 1466 C C . ASP A 1 180 ? 43.188 12.786 -76.081 1.00 82.94 180 ASP A C 1
ATOM 1468 O O . ASP A 1 180 ? 42.172 12.615 -76.764 1.00 82.94 180 ASP A O 1
ATOM 1472 N N . GLY A 1 181 ? 43.251 12.350 -74.820 1.00 82.44 181 GLY A N 1
ATOM 1473 C CA . GLY A 1 181 ? 42.157 11.688 -74.120 1.00 82.44 181 GLY A CA 1
ATOM 1474 C C . GLY A 1 181 ? 41.863 12.312 -72.758 1.00 82.44 181 GLY A C 1
ATOM 1475 O O . GLY A 1 181 ? 42.729 12.893 -72.109 1.00 82.44 181 GLY A O 1
ATOM 1476 N N . SER A 1 182 ? 40.626 12.157 -72.294 1.00 83.88 182 SER A N 1
ATOM 1477 C CA . SER A 1 182 ? 40.185 12.548 -70.954 1.00 83.88 182 SER A CA 1
ATOM 1478 C C . SER A 1 182 ? 39.581 11.341 -70.245 1.00 83.88 182 SER A C 1
ATOM 1480 O O . SER A 1 182 ? 38.706 10.675 -70.794 1.00 83.88 182 SER A O 1
ATOM 1482 N N . GLY A 1 183 ? 40.042 11.066 -69.025 1.00 86.00 183 GLY A N 1
ATOM 1483 C CA . GLY A 1 183 ? 39.504 10.025 -68.153 1.00 86.00 183 GLY A CA 1
ATOM 1484 C C . GLY A 1 183 ? 38.883 10.636 -66.899 1.00 86.00 183 GLY A C 1
ATOM 1485 O O . GLY A 1 183 ? 39.497 11.495 -66.259 1.00 86.00 183 GLY A O 1
ATOM 1486 N N . CYS A 1 184 ? 37.685 10.190 -66.530 1.00 86.50 184 CYS A N 1
ATOM 1487 C CA . CYS A 1 184 ? 36.983 10.595 -65.315 1.00 86.50 184 CYS A CA 1
ATOM 1488 C C . CYS A 1 184 ? 36.532 9.365 -64.516 1.00 86.50 184 CYS A C 1
ATOM 1490 O O . CYS A 1 184 ? 36.205 8.324 -65.087 1.00 86.50 184 CYS A O 1
ATOM 1492 N N . LEU A 1 185 ? 36.512 9.489 -63.189 1.00 88.62 185 LEU A N 1
ATOM 1493 C CA . LEU A 1 185 ? 35.915 8.491 -62.305 1.00 88.62 185 LEU A CA 1
ATOM 1494 C C . LEU A 1 185 ? 34.500 8.932 -61.941 1.00 88.62 185 LEU A C 1
ATOM 1496 O O . LEU A 1 185 ? 34.268 10.102 -61.637 1.00 88.62 185 LEU A O 1
ATOM 1500 N N . ILE A 1 186 ? 33.568 7.985 -61.933 1.00 85.31 186 ILE A N 1
ATOM 1501 C CA . ILE A 1 186 ? 32.162 8.213 -61.602 1.00 85.31 186 ILE A CA 1
ATOM 1502 C C . ILE A 1 186 ? 31.776 7.257 -60.482 1.00 85.31 186 ILE A C 1
ATOM 1504 O O . ILE A 1 186 ? 31.994 6.050 -60.575 1.00 85.31 186 ILE A O 1
ATOM 1508 N N . MET A 1 187 ? 31.194 7.789 -59.415 1.00 85.00 187 MET A N 1
ATOM 1509 C CA . MET A 1 187 ? 30.679 6.978 -58.319 1.00 85.00 187 MET A CA 1
ATOM 1510 C C . MET A 1 187 ? 29.329 6.376 -58.728 1.00 85.00 187 MET A C 1
ATOM 1512 O O . MET A 1 187 ? 28.451 7.099 -59.194 1.00 85.00 187 MET A O 1
ATOM 1516 N N . ARG A 1 188 ? 29.168 5.056 -58.594 1.00 83.38 188 ARG A N 1
ATOM 1517 C CA . ARG A 1 188 ? 27.921 4.350 -58.913 1.00 83.38 188 ARG A CA 1
ATOM 1518 C C . ARG A 1 188 ? 27.143 4.063 -57.637 1.00 83.38 188 ARG A C 1
ATOM 1520 O O . ARG A 1 188 ? 27.667 3.446 -56.706 1.00 83.38 188 ARG A O 1
ATOM 1527 N N . THR A 1 189 ? 25.888 4.487 -57.629 1.00 77.94 189 THR A N 1
ATOM 1528 C CA . THR A 1 189 ? 24.909 4.144 -56.600 1.00 77.94 189 THR A CA 1
ATOM 1529 C C . THR A 1 189 ? 23.964 3.066 -57.128 1.00 77.94 189 THR A C 1
ATOM 1531 O O . THR A 1 189 ? 23.607 3.041 -58.307 1.00 77.94 189 THR A O 1
ATOM 1534 N N . GLY A 1 190 ? 23.600 2.131 -56.257 1.00 67.88 190 GLY A N 1
ATOM 1535 C CA . GLY A 1 190 ? 22.726 1.011 -56.556 1.00 67.88 190 GLY A CA 1
ATOM 1536 C C . GLY A 1 190 ? 21.309 1.538 -56.605 1.00 67.88 190 GLY A C 1
ATOM 1537 O O . GLY A 1 190 ? 20.743 1.888 -55.573 1.00 67.88 190 GLY A O 1
ATOM 1538 N N . GLY A 1 191 ? 20.757 1.646 -57.810 1.00 58.41 191 GLY A N 1
ATOM 1539 C CA . GLY A 1 191 ? 19.385 2.079 -58.030 1.00 58.41 191 GLY A CA 1
ATOM 1540 C C . GLY A 1 191 ? 18.385 1.036 -57.543 1.00 58.41 191 GLY A C 1
ATOM 1541 O O . GLY A 1 191 ? 17.862 0.281 -58.346 1.00 58.41 191 GLY A O 1
ATOM 1542 N N . ASN A 1 192 ? 18.109 1.024 -56.243 1.00 49.44 192 ASN A N 1
ATOM 1543 C CA . ASN A 1 192 ? 16.831 0.589 -55.686 1.00 49.44 192 ASN A CA 1
ATOM 1544 C C . ASN A 1 192 ? 16.323 1.713 -54.781 1.00 49.44 192 ASN A C 1
ATOM 1546 O O . ASN A 1 192 ? 16.280 1.609 -53.560 1.00 49.44 192 ASN A O 1
ATOM 1550 N N . SER A 1 193 ? 15.954 2.829 -55.409 1.00 50.56 193 SER A N 1
ATOM 1551 C CA . SER A 1 193 ? 15.185 3.903 -54.781 1.00 50.56 193 SER A CA 1
ATOM 1552 C C . SER A 1 193 ? 13.719 3.477 -54.632 1.00 50.56 193 SER A C 1
ATOM 1554 O O . SER A 1 193 ? 12.822 4.125 -55.157 1.00 50.56 193 SER A O 1
ATOM 1556 N N . THR A 1 194 ? 13.466 2.360 -53.952 1.00 45.03 194 THR A N 1
ATOM 1557 C CA . THR A 1 194 ? 12.133 2.013 -53.449 1.00 45.03 194 THR A CA 1
ATOM 1558 C C . THR A 1 194 ? 12.037 2.492 -52.006 1.00 45.03 194 THR A C 1
ATOM 1560 O O . THR A 1 194 ? 12.439 1.790 -51.084 1.00 45.03 194 THR A O 1
ATOM 1563 N N . GLU A 1 195 ? 11.579 3.736 -51.864 1.00 50.12 195 GLU A N 1
ATOM 1564 C CA . GLU A 1 195 ? 10.786 4.265 -50.743 1.00 50.12 195 GLU A CA 1
ATOM 1565 C C . GLU A 1 195 ? 11.126 3.782 -49.320 1.00 50.12 195 GLU A C 1
ATOM 1567 O O . GLU A 1 195 ? 10.238 3.409 -48.562 1.00 50.12 195 GLU A O 1
ATOM 1572 N N . ASN A 1 196 ? 12.394 3.837 -48.910 1.00 44.66 196 ASN A N 1
ATOM 1573 C CA . ASN A 1 196 ? 12.745 3.834 -47.489 1.00 44.66 196 ASN A CA 1
ATOM 1574 C C . ASN A 1 196 ? 13.797 4.913 -47.235 1.00 44.66 196 ASN A C 1
ATOM 1576 O O . ASN A 1 196 ? 14.947 4.800 -47.654 1.00 44.66 196 ASN A O 1
ATOM 1580 N N . THR A 1 197 ? 13.380 5.986 -46.568 1.00 53.03 197 THR A N 1
ATOM 1581 C CA . THR A 1 197 ? 14.188 7.169 -46.227 1.00 53.03 197 THR A CA 1
ATOM 1582 C C . THR A 1 197 ? 15.266 6.921 -45.167 1.00 53.03 197 THR A C 1
ATOM 1584 O O . THR A 1 197 ? 16.005 7.847 -44.852 1.00 53.03 197 THR A O 1
ATOM 1587 N N . ASP A 1 198 ? 15.400 5.691 -44.662 1.00 55.81 198 ASP A N 1
ATOM 1588 C CA . ASP A 1 198 ? 16.274 5.359 -43.527 1.00 55.81 198 ASP A CA 1
ATOM 1589 C C . ASP A 1 198 ? 17.536 4.569 -43.905 1.00 55.81 198 ASP A C 1
ATOM 1591 O O . ASP A 1 198 ? 18.286 4.155 -43.025 1.00 55.81 198 ASP A O 1
ATOM 1595 N N . ILE A 1 199 ? 17.808 4.350 -45.196 1.0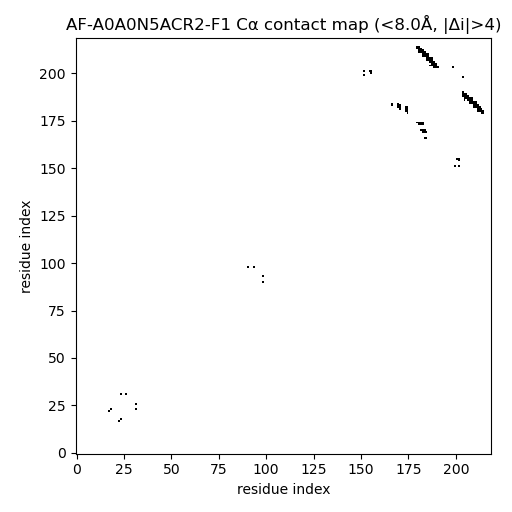0 59.91 199 ILE A N 1
ATOM 1596 C CA . ILE A 1 199 ? 19.043 3.667 -45.610 1.00 59.91 199 ILE A CA 1
ATOM 1597 C C . ILE A 1 199 ? 20.170 4.708 -45.715 1.00 59.91 199 ILE A C 1
ATOM 1599 O O . ILE A 1 199 ? 20.062 5.635 -46.529 1.00 59.91 199 ILE A O 1
ATOM 1603 N N . PRO A 1 200 ? 21.270 4.581 -44.944 1.00 62.97 200 PRO A N 1
ATOM 1604 C CA . PRO A 1 200 ? 22.401 5.492 -45.037 1.00 62.97 200 PRO A CA 1
ATOM 1605 C C . PRO A 1 200 ? 22.934 5.524 -46.471 1.00 62.97 200 PRO A C 1
ATOM 1607 O O . PRO A 1 200 ? 23.221 4.484 -47.061 1.00 62.97 200 PRO A O 1
ATOM 1610 N N . ILE A 1 201 ? 23.134 6.722 -47.033 1.00 63.28 201 ILE A N 1
ATOM 1611 C CA . ILE A 1 201 ? 23.566 6.915 -48.435 1.00 63.28 201 ILE A CA 1
ATOM 1612 C C . ILE A 1 201 ? 24.847 6.115 -48.743 1.00 63.28 201 ILE A C 1
ATOM 1614 O O . ILE A 1 201 ? 25.036 5.648 -49.865 1.00 63.28 201 ILE A O 1
ATOM 1618 N N . VAL A 1 202 ? 25.700 5.879 -47.738 1.00 65.44 202 VAL A N 1
ATOM 1619 C CA . VAL A 1 202 ? 26.907 5.053 -47.880 1.00 65.44 202 VAL A CA 1
ATOM 1620 C C . VAL A 1 202 ? 26.608 3.612 -48.303 1.00 65.44 202 VAL A C 1
ATOM 1622 O O . VAL A 1 202 ? 27.365 3.047 -49.087 1.00 65.44 202 VAL A O 1
ATOM 1625 N N . GLU A 1 203 ? 25.517 3.017 -47.827 1.00 66.38 203 GLU A N 1
ATOM 1626 C CA . GLU A 1 203 ? 25.139 1.637 -48.159 1.00 66.38 203 GLU A CA 1
ATOM 1627 C C . GLU A 1 203 ? 24.587 1.503 -49.581 1.00 66.38 203 GLU A C 1
ATOM 1629 O O . GLU A 1 203 ? 24.545 0.409 -50.138 1.00 66.38 203 GLU A O 1
ATOM 1634 N N . THR A 1 204 ? 24.231 2.623 -50.215 1.00 71.06 204 THR A N 1
ATOM 1635 C CA . THR A 1 204 ? 23.797 2.638 -51.616 1.00 71.06 204 THR A CA 1
ATOM 1636 C C . THR A 1 204 ? 24.965 2.635 -52.602 1.00 71.06 204 THR A C 1
ATOM 1638 O O . THR A 1 204 ? 24.746 2.449 -53.797 1.00 71.06 204 THR A O 1
ATOM 1641 N N . PHE A 1 205 ? 26.217 2.806 -52.161 1.00 75.44 205 PHE A N 1
ATOM 1642 C CA . PHE A 1 205 ? 27.364 2.779 -53.069 1.00 75.44 205 PHE A CA 1
ATOM 1643 C C . PHE A 1 205 ? 27.699 1.359 -53.516 1.00 75.44 205 PHE A C 1
ATOM 1645 O O . PHE A 1 205 ? 28.106 0.516 -52.724 1.00 75.44 205 PHE A O 1
ATOM 1652 N N . THR A 1 206 ? 27.581 1.108 -54.819 1.00 80.31 206 THR A N 1
ATOM 1653 C CA . THR A 1 206 ? 27.860 -0.211 -55.413 1.00 80.31 206 THR A CA 1
ATOM 1654 C C . THR A 1 206 ? 29.256 -0.297 -56.015 1.00 80.31 206 THR A C 1
ATOM 1656 O O . THR A 1 206 ? 29.781 -1.394 -56.177 1.00 80.31 206 THR A O 1
ATOM 1659 N N . GLY A 1 207 ? 29.876 0.834 -56.366 1.00 81.56 207 GLY A N 1
ATOM 1660 C CA . GLY A 1 207 ? 31.244 0.836 -56.881 1.00 81.56 207 GLY A CA 1
ATOM 1661 C C . GLY A 1 207 ? 31.647 2.115 -57.607 1.00 81.56 207 GLY A C 1
ATOM 1662 O O . GLY A 1 207 ? 30.955 3.130 -57.569 1.00 81.56 207 GLY A O 1
ATOM 1663 N N . ILE A 1 208 ? 32.791 2.054 -58.291 1.00 86.50 208 ILE A N 1
ATOM 1664 C CA . ILE A 1 208 ? 33.347 3.157 -59.084 1.00 86.50 208 ILE A CA 1
ATOM 1665 C C . ILE A 1 208 ? 33.401 2.723 -60.551 1.00 86.50 208 ILE A C 1
ATOM 1667 O O . ILE A 1 208 ? 33.930 1.662 -60.873 1.00 86.50 208 ILE A O 1
ATOM 1671 N N . GLY A 1 209 ? 32.851 3.546 -61.442 1.00 85.81 209 GLY A N 1
ATOM 1672 C CA . GLY A 1 209 ? 32.990 3.423 -62.889 1.00 85.81 209 GLY A CA 1
ATOM 1673 C C . GLY A 1 209 ? 34.082 4.344 -63.428 1.00 85.81 209 GLY A C 1
ATOM 1674 O O . GLY A 1 209 ? 34.360 5.396 -62.853 1.00 85.81 209 GLY A O 1
ATOM 1675 N N . ILE A 1 210 ? 34.678 3.957 -64.552 1.00 87.06 210 ILE A N 1
ATOM 1676 C CA . ILE A 1 210 ? 35.655 4.770 -65.280 1.00 87.06 210 ILE A CA 1
ATOM 1677 C C . ILE A 1 210 ? 35.036 5.143 -66.623 1.00 87.06 210 ILE A C 1
ATOM 1679 O O . ILE A 1 210 ? 34.581 4.263 -67.352 1.00 87.06 210 ILE A O 1
ATOM 1683 N N . GLU A 1 211 ? 35.026 6.431 -66.946 1.00 84.69 211 GLU A N 1
ATOM 1684 C CA . GLU A 1 211 ? 34.616 6.945 -68.250 1.00 84.69 211 GLU A CA 1
ATOM 1685 C C . GLU A 1 211 ? 35.829 7.548 -68.955 1.00 84.69 211 GLU A C 1
ATOM 1687 O O . GLU A 1 211 ? 36.580 8.332 -68.369 1.00 84.69 211 GLU A O 1
ATOM 1692 N N . VAL A 1 212 ? 36.040 7.161 -70.210 1.00 83.44 212 VAL A N 1
ATOM 1693 C CA . VAL A 1 212 ? 37.165 7.625 -71.021 1.00 83.44 212 VAL A CA 1
ATOM 1694 C C . VAL A 1 212 ? 36.631 8.152 -72.343 1.00 83.44 212 VAL A C 1
ATOM 1696 O O . VAL A 1 212 ? 35.919 7.446 -73.050 1.00 83.44 212 VAL A O 1
ATOM 1699 N N . CYS A 1 213 ? 37.015 9.375 -72.692 1.00 78.31 213 CYS A N 1
ATOM 1700 C CA . CYS A 1 213 ? 36.731 9.991 -73.980 1.00 78.31 213 CYS A CA 1
ATOM 1701 C C . CYS A 1 213 ? 38.049 10.248 -74.718 1.00 78.31 213 CYS A C 1
ATOM 1703 O O . CYS A 1 213 ? 39.016 10.723 -74.121 1.00 78.31 213 CYS A O 1
ATOM 1705 N N . ARG A 1 214 ? 38.096 9.933 -76.014 1.00 75.25 214 ARG A N 1
ATOM 1706 C CA . ARG A 1 214 ? 39.243 10.203 -76.887 1.00 75.25 214 ARG A CA 1
ATOM 1707 C C . ARG A 1 214 ? 38.751 10.935 -78.124 1.00 75.25 214 ARG A C 1
ATOM 1709 O O . ARG A 1 214 ? 37.838 10.455 -78.793 1.00 75.25 214 ARG A O 1
ATOM 1716 N N . THR A 1 215 ? 39.366 12.069 -78.433 1.00 61.53 215 THR A N 1
ATOM 1717 C CA . THR A 1 215 ? 39.042 12.813 -79.650 1.00 61.53 215 THR A CA 1
ATOM 1718 C C . THR A 1 215 ? 39.724 12.124 -80.824 1.00 61.53 215 THR A C 1
ATOM 1720 O O . THR A 1 215 ? 40.938 12.213 -80.988 1.00 61.53 215 THR A O 1
ATOM 1723 N N . PHE A 1 216 ? 38.954 11.402 -81.634 1.00 59.88 216 PHE A N 1
ATOM 1724 C CA . PHE A 1 216 ? 39.430 10.932 -82.929 1.00 59.88 216 PHE A CA 1
ATOM 1725 C C . PHE A 1 216 ? 39.252 12.063 -83.938 1.00 59.88 216 PHE A C 1
ATOM 1727 O O . PHE A 1 216 ? 38.129 12.411 -84.297 1.00 59.88 216 PHE A O 1
ATOM 1734 N N . ILE A 1 217 ? 40.362 12.652 -84.379 1.00 52.78 217 ILE A N 1
ATOM 1735 C CA . ILE A 1 217 ? 40.361 13.499 -85.570 1.00 52.78 217 ILE A CA 1
ATOM 1736 C C . ILE A 1 217 ? 40.252 12.538 -86.755 1.00 52.78 217 ILE A C 1
ATOM 1738 O O . ILE A 1 217 ? 41.209 11.837 -87.075 1.00 52.78 217 ILE A O 1
ATOM 1742 N N . ILE A 1 218 ? 39.062 12.449 -87.345 1.00 50.47 218 ILE A N 1
ATOM 1743 C CA . ILE A 1 218 ? 38.866 11.764 -88.623 1.00 50.47 218 ILE A CA 1
ATOM 1744 C C . ILE A 1 218 ? 39.450 12.698 -89.688 1.00 50.47 218 ILE A C 1
ATOM 1746 O O . ILE A 1 218 ? 38.885 13.765 -89.932 1.00 50.47 218 ILE A O 1
ATOM 1750 N N . ILE A 1 219 ? 40.608 12.327 -90.239 1.00 43.41 219 ILE A N 1
ATOM 1751 C CA . ILE A 1 219 ? 41.197 12.928 -91.446 1.00 43.41 219 ILE A CA 1
ATOM 1752 C C . ILE A 1 219 ? 40.945 11.966 -92.600 1.00 43.41 219 ILE A C 1
ATOM 1754 O O . ILE A 1 219 ? 41.208 10.758 -92.398 1.00 43.41 219 ILE A O 1
#

Sequence (219 aa):
LKNRIREIVANRDSLQKQLGTPLLSQLSTEEQELLNSLQVEQQKDLEGQVAEFSKQADVICTKQSVMQAKREDSMKKIRELGSLPMDAKNYESYSLKQLDKKLNEALEQLKKYENVNKRALDQYVQASSQKEELTRRMEEHKAINDLVNVLDHRKYEAIQLTFKQVSKNFKTVFQKLVPDGSGCLIMRTGGNSTENTDIPIVETFTGIGIEVCRTFIII

pLDDT: mean 83.21, std 12.87, range [43.41, 96.75]

Radius of gyration: 61.58 Å; Cα contacts (8 Å, |Δi|>4): 68; chains: 1; bounding box: 96×40×184 Å

Nearest PDB structures (foldseek):
  6yvv-assembly1_B  TM=5.456E-01  e=1.218E-01  Saccharomyces cerevisiae S288C
  6yvu-assembly1_B  TM=3.967E-01  e=2.948E-01  Saccharomyces cerevisiae S288C